Protein AF-A0A167ZYC9-F1 (afdb_monomer_lite)

Radius of gyration: 20.47 Å; chains: 1; bounding box: 55×46×43 Å

InterPro domains:
  IPR008733 Peroxisomal biogenesis factor 11 [PF05648] (12-138)
  IPR008733 Peroxisomal biogenesis factor 11 [PF05648] (140-192)

Organism: NCBI:txid1081102

Structure (mmCIF, N/CA/C/O backbone):
data_AF-A0A167ZYC9-F1
#
_entry.id   AF-A0A167ZYC9-F1
#
loop_
_atom_site.group_PDB
_atom_site.id
_atom_site.type_symbol
_atom_site.label_atom_id
_atom_site.label_alt_id
_atom_site.label_comp_id
_atom_site.label_asym_id
_atom_site.label_entity_id
_atom_site.label_seq_id
_atom_site.pdbx_PDB_ins_code
_atom_site.Cartn_x
_atom_site.Cartn_y
_atom_site.Cartn_z
_atom_site.occupancy
_atom_site.B_iso_or_equiv
_atom_site.auth_seq_id
_atom_site.auth_comp_id
_atom_site.auth_asym_id
_atom_site.auth_atom_id
_atom_site.pdbx_PDB_model_num
ATOM 1 N N . MET A 1 1 ? -31.861 -23.022 -17.782 1.00 57.12 1 MET A N 1
ATOM 2 C CA . MET A 1 1 ? -31.827 -22.061 -18.911 1.00 57.12 1 MET A CA 1
ATOM 3 C C . MET A 1 1 ? -31.308 -20.673 -18.520 1.00 57.12 1 MET A C 1
ATOM 5 O O . MET A 1 1 ? -30.470 -20.163 -19.242 1.00 57.12 1 MET A O 1
ATOM 9 N N . VAL A 1 2 ? -31.703 -20.070 -17.386 1.00 60.69 2 VAL A N 1
ATOM 10 C CA . VAL A 1 2 ? -31.119 -18.775 -16.938 1.00 60.69 2 VAL A CA 1
ATOM 11 C C . VAL A 1 2 ? -29.693 -18.925 -16.382 1.00 60.69 2 VAL A C 1
ATOM 13 O O . VAL A 1 2 ? -28.848 -18.063 -16.600 1.00 60.69 2 VAL A O 1
ATOM 16 N N . VAL A 1 3 ? -29.401 -20.047 -15.713 1.00 59.41 3 VAL A N 1
ATOM 17 C CA . VAL A 1 3 ? -28.069 -20.328 -15.146 1.00 59.41 3 VAL A CA 1
ATOM 18 C C . VAL A 1 3 ? -27.013 -20.507 -16.246 1.00 59.41 3 VAL A C 1
ATOM 20 O O . VAL A 1 3 ? -25.962 -19.889 -16.148 1.00 59.41 3 VAL A O 1
ATOM 23 N N . ASP A 1 4 ? -27.307 -21.235 -17.331 1.00 57.03 4 ASP A N 1
ATOM 24 C CA . ASP A 1 4 ? -26.382 -21.371 -18.474 1.00 57.03 4 ASP A CA 1
ATOM 25 C C . ASP A 1 4 ? -26.086 -20.025 -19.148 1.00 57.03 4 ASP A C 1
ATOM 27 O O . ASP A 1 4 ? -24.932 -19.713 -19.430 1.00 57.03 4 ASP A O 1
ATOM 31 N N . ALA A 1 5 ? -27.101 -19.178 -19.344 1.00 61.84 5 ALA A N 1
ATOM 32 C CA . ALA A 1 5 ? -26.909 -17.854 -19.937 1.00 61.84 5 ALA A CA 1
ATOM 33 C C . ALA A 1 5 ? -26.014 -16.944 -19.077 1.00 61.84 5 ALA A C 1
ATOM 35 O O . ALA A 1 5 ? -25.245 -16.153 -19.619 1.00 61.84 5 ALA A O 1
ATOM 36 N N . LEU A 1 6 ? -26.083 -17.069 -17.745 1.00 61.56 6 LEU A N 1
ATOM 37 C CA . LEU A 1 6 ? -25.218 -16.329 -16.825 1.00 61.56 6 LEU A CA 1
ATOM 38 C C . LEU A 1 6 ? -23.794 -16.910 -16.797 1.00 61.56 6 LEU A C 1
ATOM 40 O O . LEU A 1 6 ? -22.826 -16.157 -16.799 1.00 61.56 6 LEU A O 1
ATOM 44 N N . VAL A 1 7 ? -23.661 -18.240 -16.800 1.00 65.25 7 VAL A N 1
ATOM 45 C CA . VAL A 1 7 ? -22.373 -18.954 -16.737 1.00 65.25 7 VAL A CA 1
ATOM 46 C C . VAL A 1 7 ? -21.524 -18.710 -17.988 1.00 65.25 7 VAL A C 1
ATOM 48 O O . VAL A 1 7 ? -20.318 -18.499 -17.869 1.00 65.25 7 VAL A O 1
ATOM 51 N N . PHE A 1 8 ? -22.139 -18.669 -19.173 1.00 67.75 8 PHE A N 1
ATOM 52 C CA . PHE A 1 8 ? -21.440 -18.410 -20.438 1.00 67.75 8 PHE A CA 1
ATOM 53 C C . PHE A 1 8 ? -21.379 -16.923 -20.819 1.00 67.75 8 PHE A C 1
ATOM 55 O O . PHE A 1 8 ? -20.912 -16.582 -21.907 1.00 67.75 8 PHE A O 1
ATOM 62 N N . HIS A 1 9 ? -21.816 -16.014 -19.940 1.00 70.38 9 HIS A N 1
ATOM 63 C CA . HIS A 1 9 ? -21.774 -14.590 -20.242 1.00 70.38 9 HIS A CA 1
ATOM 64 C C . HIS A 1 9 ? -20.318 -14.079 -20.242 1.00 70.38 9 HIS A C 1
ATOM 66 O O . HIS A 1 9 ? -19.580 -14.314 -19.277 1.00 70.38 9 HIS A O 1
ATOM 72 N N . PRO A 1 10 ? -19.877 -13.320 -21.266 1.00 76.81 10 PRO A N 1
ATOM 73 C CA . PRO A 1 10 ? -18.490 -12.858 -21.387 1.00 76.81 10 PRO A CA 1
ATOM 74 C C . PRO A 1 10 ? -18.021 -12.020 -20.186 1.00 76.81 10 PRO A C 1
ATOM 76 O O . PRO A 1 10 ? -16.835 -12.016 -19.858 1.00 76.81 10 PRO A O 1
ATOM 79 N N . THR A 1 11 ? -18.942 -11.367 -19.469 1.00 76.19 11 THR A N 1
ATOM 80 C CA . THR A 1 11 ? -18.614 -10.623 -18.240 1.00 76.19 11 THR A CA 1
ATOM 81 C C . THR A 1 11 ? -18.236 -11.526 -17.069 1.00 76.19 11 THR A C 1
ATOM 83 O O . THR A 1 11 ? -17.427 -11.112 -16.244 1.00 76.19 11 THR A O 1
ATOM 86 N N . VAL A 1 12 ? -18.763 -12.754 -16.990 1.00 78.19 12 VAL A N 1
ATOM 87 C CA . VAL A 1 12 ? -18.384 -13.718 -15.946 1.00 78.19 12 VAL A CA 1
ATOM 88 C C . VAL A 1 12 ? -16.976 -14.233 -16.212 1.00 78.19 12 VAL A C 1
ATOM 90 O O . VAL A 1 12 ? -16.145 -14.223 -15.307 1.00 78.19 12 VAL A O 1
ATOM 93 N N . ALA A 1 13 ? -16.654 -14.567 -17.464 1.00 79.44 13 ALA A N 1
ATOM 94 C CA . ALA A 1 13 ? -15.290 -14.922 -17.855 1.00 79.44 13 ALA A CA 1
ATOM 95 C C . ALA A 1 13 ? -14.298 -13.776 -17.580 1.00 79.44 13 ALA A C 1
ATOM 97 O O . ALA A 1 13 ? -13.204 -14.000 -17.057 1.00 79.44 13 ALA A O 1
ATOM 98 N N . HIS A 1 14 ? -14.694 -12.536 -17.873 1.00 81.25 14 HIS A N 1
ATOM 99 C CA . HIS A 1 14 ? -13.878 -11.354 -17.604 1.00 81.25 14 HIS A CA 1
ATOM 100 C C . HIS A 1 14 ? -13.685 -11.106 -16.102 1.00 81.25 14 HIS A C 1
ATOM 102 O O . HIS A 1 14 ? -12.557 -10.899 -15.651 1.00 81.25 14 HIS A O 1
ATOM 108 N N . TYR A 1 15 ? -14.751 -11.235 -15.308 1.00 81.94 15 TYR A N 1
ATOM 109 C CA . TYR A 1 15 ? -14.671 -11.164 -13.852 1.00 81.94 15 TYR A CA 1
ATOM 110 C C . TYR A 1 15 ? -13.742 -12.233 -13.283 1.00 81.94 15 TYR A C 1
ATOM 112 O O . TYR A 1 15 ? -12.913 -11.920 -12.434 1.00 81.94 15 TYR A O 1
ATOM 120 N N . LEU A 1 16 ? -13.826 -13.472 -13.772 1.00 81.81 16 LEU A N 1
ATOM 121 C CA . LEU A 1 16 ? -12.958 -14.564 -13.336 1.00 81.81 16 LEU A CA 1
ATOM 122 C C . LEU A 1 16 ? -11.484 -14.275 -13.646 1.00 81.81 16 LEU A C 1
ATOM 124 O O . LEU A 1 16 ? -10.639 -14.470 -12.774 1.00 81.81 16 LEU A O 1
ATOM 128 N N . ARG A 1 17 ? -11.162 -13.737 -14.831 1.00 83.44 17 ARG A N 1
ATOM 129 C CA . ARG A 1 17 ? -9.792 -13.309 -15.183 1.00 83.44 17 ARG A CA 1
ATOM 130 C C . ARG A 1 17 ? -9.300 -12.180 -14.284 1.00 83.44 17 ARG A C 1
ATOM 132 O O . ARG A 1 17 ? -8.177 -12.227 -13.788 1.00 83.44 17 ARG A O 1
ATOM 139 N N . PHE A 1 18 ? -10.145 -11.185 -14.030 1.00 85.62 18 PHE A N 1
ATOM 140 C CA . PHE A 1 18 ? -9.824 -10.082 -13.133 1.00 85.62 18 PHE A CA 1
ATOM 141 C C . PHE A 1 18 ? -9.592 -10.569 -11.694 1.00 85.62 18 PHE A C 1
ATOM 143 O O . PHE A 1 18 ? -8.555 -10.278 -11.089 1.00 85.62 18 PHE A O 1
ATOM 150 N N . ALA A 1 19 ? -10.528 -11.358 -11.168 1.00 82.88 19 ALA A N 1
ATOM 151 C CA . ALA A 1 19 ? -10.490 -11.928 -9.832 1.00 82.88 19 ALA A CA 1
ATOM 152 C C . ALA A 1 19 ? -9.392 -12.985 -9.677 1.00 82.88 19 ALA A C 1
ATOM 154 O O . ALA A 1 19 ? -8.992 -13.250 -8.551 1.00 82.88 19 ALA A O 1
ATOM 155 N N . ALA A 1 20 ? -8.868 -13.579 -10.749 1.00 85.69 20 ALA A N 1
ATOM 156 C CA . ALA A 1 20 ? -7.698 -14.454 -10.682 1.00 85.69 20 ALA A CA 1
ATOM 157 C C . ALA A 1 20 ? -6.405 -13.681 -10.370 1.00 85.69 20 ALA A C 1
ATOM 159 O O . ALA A 1 20 ? -5.462 -14.254 -9.827 1.00 85.69 20 ALA A O 1
ATOM 160 N N . THR A 1 21 ? -6.353 -12.374 -10.650 1.00 85.88 21 THR A N 1
ATOM 161 C CA . THR A 1 21 ? -5.163 -11.562 -10.367 1.00 85.88 21 THR A CA 1
ATOM 162 C C . THR A 1 21 ? -5.103 -11.116 -8.904 1.00 85.88 21 THR A C 1
ATOM 164 O O . THR A 1 21 ? -6.060 -10.571 -8.348 1.00 85.88 21 THR A O 1
ATOM 167 N N . THR A 1 22 ? -3.933 -11.268 -8.281 1.00 82.19 22 THR A N 1
ATOM 168 C CA . THR A 1 22 ? -3.648 -10.747 -6.931 1.00 82.19 22 THR A CA 1
ATOM 169 C C . THR A 1 22 ? -3.803 -9.224 -6.872 1.00 82.19 22 THR A C 1
ATOM 171 O O . THR A 1 22 ? -4.376 -8.688 -5.924 1.00 82.19 22 THR A O 1
ATOM 174 N N . VAL A 1 23 ? -3.385 -8.526 -7.934 1.00 80.88 23 VAL A N 1
ATOM 175 C CA . VAL A 1 23 ? -3.518 -7.068 -8.090 1.00 80.88 23 VAL A CA 1
ATOM 176 C C . VAL A 1 23 ? -4.982 -6.625 -8.153 1.00 80.88 23 VAL A C 1
ATOM 178 O O . VAL A 1 23 ? -5.338 -5.614 -7.548 1.00 80.88 23 VAL A O 1
ATOM 181 N N . GLY A 1 24 ? -5.840 -7.359 -8.871 1.00 82.38 24 GLY A N 1
ATOM 182 C CA . GLY A 1 24 ? -7.276 -7.075 -8.937 1.00 82.38 24 GLY A CA 1
ATOM 183 C C . GLY A 1 24 ? -7.936 -7.193 -7.566 1.00 82.38 24 GLY A C 1
ATOM 184 O O . GLY A 1 24 ? -8.631 -6.270 -7.135 1.00 82.38 24 GLY A O 1
ATOM 185 N N . ARG A 1 25 ? -7.632 -8.272 -6.832 1.00 85.31 25 ARG A N 1
ATOM 186 C CA . ARG A 1 25 ? -8.130 -8.489 -5.463 1.00 85.31 25 ARG A CA 1
ATOM 187 C C . ARG A 1 25 ? -7.666 -7.408 -4.484 1.00 85.31 25 ARG A C 1
ATOM 189 O O . ARG A 1 25 ? -8.499 -6.873 -3.758 1.00 85.31 25 ARG A O 1
ATOM 196 N N . ASP A 1 26 ? -6.385 -7.027 -4.486 1.00 85.75 26 ASP A N 1
ATOM 197 C CA . ASP A 1 26 ? -5.889 -5.955 -3.604 1.00 85.75 26 ASP A CA 1
ATOM 198 C C . ASP A 1 26 ? -6.579 -4.609 -3.887 1.00 85.75 26 ASP A C 1
ATOM 200 O O . ASP A 1 26 ? -6.971 -3.900 -2.956 1.00 85.75 26 ASP A O 1
ATOM 204 N N . LYS A 1 27 ? -6.789 -4.265 -5.164 1.00 84.94 27 LYS A N 1
ATOM 205 C CA . LYS A 1 27 ? -7.495 -3.034 -5.549 1.00 84.94 27 LYS A CA 1
ATOM 206 C C . LYS A 1 27 ? -8.963 -3.038 -5.112 1.00 84.94 27 LYS A C 1
ATOM 208 O O . LYS A 1 27 ? -9.433 -2.014 -4.626 1.00 84.94 27 LYS A O 1
ATOM 213 N N . LEU A 1 28 ? -9.663 -4.170 -5.214 1.00 85.75 28 LEU A N 1
ATOM 214 C CA . LEU A 1 28 ? -11.025 -4.311 -4.677 1.00 85.75 28 LEU A CA 1
ATOM 215 C C . LEU A 1 28 ? -11.065 -4.176 -3.150 1.00 85.75 28 LEU A C 1
ATOM 217 O O . LEU A 1 28 ? -11.916 -3.493 -2.591 1.00 85.75 28 LEU A O 1
ATOM 221 N N . MET A 1 29 ? -10.133 -4.805 -2.438 1.00 89.06 29 MET A N 1
ATOM 222 C CA . MET A 1 29 ? -10.080 -4.672 -0.980 1.00 89.06 29 MET A CA 1
ATOM 223 C C . MET A 1 29 ? -9.789 -3.230 -0.558 1.00 89.06 29 MET A C 1
ATOM 225 O O . MET A 1 29 ? -10.297 -2.761 0.458 1.00 89.06 29 MET A O 1
ATOM 229 N N . ARG A 1 30 ? -8.992 -2.506 -1.351 1.00 83.31 30 ARG A N 1
ATOM 230 C CA . ARG A 1 30 ? -8.688 -1.090 -1.147 1.00 83.31 30 ARG A CA 1
ATOM 231 C C . ARG A 1 30 ? -9.912 -0.198 -1.331 1.00 83.31 30 ARG A C 1
ATOM 233 O O . ARG A 1 30 ? -10.132 0.668 -0.488 1.00 83.31 30 ARG A O 1
ATOM 240 N N . THR A 1 31 ? -10.711 -0.404 -2.383 1.00 84.56 31 THR A N 1
ATOM 241 C CA . THR A 1 31 ? -11.953 0.367 -2.583 1.00 84.56 31 THR A CA 1
ATOM 242 C C . THR A 1 31 ? -12.901 0.174 -1.405 1.00 84.56 31 THR A C 1
ATOM 244 O O . THR A 1 31 ? -13.379 1.156 -0.842 1.00 84.56 31 THR A O 1
ATOM 247 N N . LEU A 1 32 ? -13.093 -1.074 -0.969 1.00 86.94 32 LEU A N 1
ATOM 248 C CA . LEU A 1 32 ? -13.937 -1.406 0.179 1.00 86.94 32 LEU A CA 1
ATOM 249 C C . LEU A 1 32 ? -13.410 -0.802 1.487 1.00 86.94 32 LEU A C 1
ATOM 251 O O . LEU A 1 32 ? -14.187 -0.301 2.294 1.00 86.94 32 LEU A O 1
ATOM 255 N N . GLN A 1 33 ? -12.091 -0.790 1.688 1.00 84.81 33 GLN A N 1
ATOM 256 C CA . GLN A 1 33 ? -11.468 -0.187 2.866 1.00 84.81 33 GLN A CA 1
ATOM 257 C C . GLN A 1 33 ? -11.672 1.335 2.914 1.00 84.81 33 GLN A C 1
ATOM 259 O O . GLN A 1 33 ? -12.023 1.869 3.968 1.00 84.81 33 GLN A O 1
ATOM 264 N N . TYR A 1 34 ? -11.451 2.044 1.800 1.00 79.94 34 TYR A N 1
ATOM 265 C CA . TYR A 1 34 ? -11.685 3.492 1.743 1.00 79.94 34 TYR A CA 1
ATOM 266 C C . TYR A 1 34 ? -13.170 3.829 1.880 1.00 79.94 34 TYR A C 1
ATOM 268 O O . TYR A 1 34 ? -13.504 4.800 2.556 1.00 79.94 34 TYR A O 1
ATOM 276 N N . PHE A 1 35 ? -14.055 2.996 1.328 1.00 83.00 35 PHE A N 1
ATOM 277 C CA . PHE A 1 35 ? -15.495 3.148 1.509 1.00 83.00 35 PHE A CA 1
ATOM 278 C C . PHE A 1 35 ? -15.893 2.975 2.976 1.00 83.00 35 PHE A C 1
ATOM 280 O O . PHE A 1 35 ? -16.590 3.825 3.517 1.00 83.00 35 PHE A O 1
ATOM 287 N N . ALA A 1 36 ? -15.385 1.941 3.656 1.00 84.38 36 ALA A N 1
ATOM 288 C CA . ALA A 1 36 ? -15.617 1.751 5.086 1.00 84.38 36 ALA A CA 1
ATOM 289 C C . ALA A 1 36 ? -15.121 2.956 5.907 1.00 84.38 36 ALA A C 1
ATOM 291 O O . ALA A 1 36 ? -15.820 3.413 6.806 1.00 84.38 36 ALA A O 1
ATOM 292 N N . ARG A 1 37 ? -13.955 3.532 5.567 1.00 79.81 37 ARG A N 1
ATOM 293 C CA . ARG A 1 37 ? -13.446 4.757 6.216 1.00 79.81 37 ARG A CA 1
ATOM 294 C C . ARG A 1 37 ? -14.371 5.957 5.994 1.00 79.81 37 ARG A C 1
ATOM 296 O O . ARG A 1 37 ? -14.655 6.678 6.947 1.00 79.81 37 ARG A O 1
ATOM 303 N N . PHE A 1 38 ? -14.846 6.157 4.765 1.00 83.31 38 PHE A N 1
ATOM 304 C CA . PHE A 1 38 ? -15.814 7.207 4.449 1.00 83.31 38 PHE A CA 1
ATOM 305 C C . PHE A 1 38 ? -17.133 7.007 5.207 1.00 83.31 38 PHE A C 1
ATOM 307 O O . PHE A 1 38 ? -17.661 7.950 5.789 1.00 83.31 38 PHE A O 1
ATOM 314 N N . TYR A 1 39 ? -17.635 5.775 5.262 1.00 83.81 39 TYR A N 1
ATOM 315 C CA . TYR A 1 39 ? -18.890 5.461 5.932 1.00 83.81 39 TYR A CA 1
ATOM 316 C C . TYR A 1 39 ? -18.821 5.720 7.442 1.00 83.81 39 TYR A C 1
ATOM 318 O O . TYR A 1 39 ? -19.728 6.336 7.995 1.00 83.81 39 TYR A O 1
ATOM 326 N N . VAL A 1 40 ? -17.718 5.344 8.102 1.00 85.62 40 VAL A N 1
ATOM 327 C CA . VAL A 1 40 ? -17.465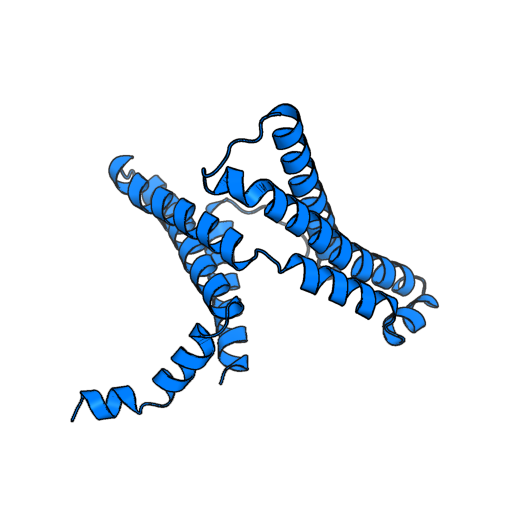 5.693 9.514 1.00 85.62 40 VAL A CA 1
ATOM 328 C C . VAL A 1 40 ? -17.483 7.211 9.718 1.00 85.62 40 VAL A C 1
ATOM 330 O O . VAL A 1 40 ? -18.165 7.709 10.610 1.00 85.62 40 VAL A O 1
ATOM 333 N N . TRP A 1 41 ? -16.784 7.958 8.861 1.00 85.38 41 TRP A N 1
ATOM 334 C CA . TRP A 1 41 ? -16.739 9.424 8.904 1.00 85.38 41 TRP A CA 1
ATOM 335 C C . TRP A 1 41 ? -18.117 10.075 8.692 1.00 85.38 41 TRP A C 1
ATOM 337 O O . TRP A 1 41 ? -18.426 11.087 9.328 1.00 85.38 41 TRP A O 1
ATOM 347 N N . TYR A 1 42 ? -18.956 9.494 7.829 1.00 85.81 42 TYR A N 1
ATOM 348 C CA . TYR A 1 42 ? -20.325 9.951 7.585 1.00 85.81 42 TYR A CA 1
ATOM 349 C C . TYR A 1 42 ? -21.213 9.688 8.805 1.00 85.81 42 TYR A C 1
ATOM 351 O O . TYR A 1 42 ? -21.881 10.598 9.291 1.00 85.81 42 TYR A O 1
ATOM 359 N N . ARG A 1 43 ? -21.151 8.473 9.362 1.00 84.62 43 ARG A N 1
ATOM 360 C CA . ARG A 1 43 ? -21.931 8.073 10.541 1.00 84.62 43 ARG A CA 1
ATOM 361 C C . ARG A 1 43 ? -21.584 8.896 11.783 1.00 84.62 43 ARG A C 1
ATOM 363 O O . ARG A 1 43 ? -22.481 9.273 12.530 1.00 84.62 43 ARG A O 1
ATOM 370 N N . LEU A 1 44 ? -20.313 9.253 11.966 1.00 85.31 44 LEU A N 1
ATOM 371 C CA . LEU A 1 44 ? -19.881 10.148 13.046 1.00 85.31 44 LEU A CA 1
ATOM 372 C C . LEU A 1 44 ? -20.527 11.543 12.969 1.00 85.31 44 LEU A C 1
ATOM 374 O O . LEU A 1 44 ? -20.741 12.165 14.003 1.00 85.31 44 LEU A O 1
ATOM 378 N N . ARG A 1 45 ? -20.876 12.032 11.771 1.00 84.00 45 ARG A N 1
ATOM 379 C CA . ARG A 1 45 ? -21.573 13.322 11.591 1.00 84.00 45 ARG A CA 1
ATOM 380 C C . ARG A 1 45 ? -23.074 13.236 11.802 1.00 84.00 45 ARG A C 1
ATOM 382 O O . ARG A 1 45 ? -23.693 14.232 12.150 1.00 84.00 45 ARG A O 1
ATOM 389 N N . THR A 1 46 ? -23.660 12.061 11.613 1.00 87.50 46 THR A N 1
ATOM 390 C CA . THR A 1 46 ? -25.089 11.829 11.843 1.00 87.50 46 THR A CA 1
ATOM 391 C C . THR A 1 46 ? -25.379 11.390 13.282 1.00 87.50 46 THR A C 1
ATOM 393 O O . THR A 1 46 ? -26.383 10.725 13.510 1.00 87.50 46 THR A O 1
ATOM 396 N N . ASN A 1 47 ? -24.497 11.713 14.241 1.00 85.12 47 ASN A N 1
ATOM 397 C CA . ASN A 1 47 ? -24.590 11.316 15.655 1.00 85.12 47 ASN A CA 1
ATOM 398 C C . ASN A 1 47 ? -24.825 9.805 15.867 1.00 85.12 47 ASN A C 1
ATOM 400 O O . ASN A 1 47 ? -25.555 9.401 16.771 1.00 85.12 47 ASN A O 1
ATOM 404 N N . ALA A 1 48 ? -24.213 8.960 15.029 1.00 84.81 48 ALA A N 1
ATOM 405 C CA . ALA A 1 48 ? -24.290 7.510 15.180 1.00 84.81 48 ALA A CA 1
ATOM 406 C C . ALA A 1 48 ? -23.651 7.045 16.497 1.00 84.81 48 ALA A C 1
ATOM 408 O O . ALA A 1 48 ? -22.657 7.608 16.963 1.00 84.81 48 ALA A O 1
ATOM 409 N N . THR A 1 49 ? -24.186 5.970 17.075 1.00 88.81 49 THR A N 1
ATOM 410 C CA . THR A 1 49 ? -23.626 5.399 18.308 1.00 88.81 49 THR A CA 1
ATOM 411 C C . THR A 1 49 ? -22.342 4.611 18.020 1.00 88.81 49 THR A C 1
ATOM 413 O O . THR A 1 49 ? -22.120 4.120 16.911 1.00 88.81 49 THR A O 1
ATOM 416 N N . ALA A 1 50 ? -21.489 4.423 19.033 1.00 86.06 50 ALA A N 1
ATOM 417 C CA . ALA A 1 50 ? -20.254 3.643 18.886 1.00 86.06 50 ALA A CA 1
ATOM 418 C C . ALA A 1 50 ? -20.508 2.197 18.410 1.00 86.06 50 ALA A C 1
ATOM 420 O O . ALA A 1 50 ? -19.707 1.641 17.656 1.00 86.06 50 ALA A O 1
ATOM 421 N N . ALA A 1 51 ? -21.646 1.607 18.795 1.00 88.19 51 ALA A N 1
ATOM 422 C CA . ALA A 1 51 ? -22.054 0.269 18.371 1.00 88.19 51 ALA A CA 1
ATOM 423 C C . ALA A 1 51 ? -22.314 0.182 16.857 1.00 88.19 51 ALA A C 1
ATOM 425 O O . ALA A 1 51 ? -22.032 -0.839 16.234 1.00 88.19 51 ALA A O 1
ATOM 426 N N . GLU A 1 52 ? -22.799 1.264 16.248 1.00 86.62 52 GLU A N 1
ATOM 427 C CA . GLU A 1 52 ? -23.074 1.328 14.812 1.00 86.62 52 GLU A CA 1
ATOM 428 C C . GLU A 1 52 ? -21.807 1.505 13.966 1.00 86.62 52 GLU A C 1
ATOM 430 O O . GLU A 1 52 ? -21.777 1.117 12.798 1.00 86.62 52 GLU A O 1
ATOM 435 N N . ILE A 1 53 ? -20.755 2.082 14.551 1.00 89.19 53 ILE A N 1
ATOM 436 C CA . ILE A 1 53 ? -19.471 2.357 13.893 1.00 89.19 53 ILE A CA 1
ATOM 437 C C . ILE A 1 53 ? -18.526 1.152 13.988 1.00 89.19 53 ILE A C 1
ATOM 439 O O . ILE A 1 53 ? -17.835 0.825 13.018 1.00 89.19 53 ILE A O 1
ATOM 443 N N . ALA A 1 54 ? -18.543 0.451 15.126 1.00 91.06 54 ALA A N 1
ATOM 444 C CA . ALA A 1 54 ? -17.698 -0.706 15.417 1.00 91.06 54 ALA A CA 1
ATOM 445 C C . ALA A 1 54 ? -17.581 -1.751 14.281 1.00 91.06 54 ALA A C 1
ATOM 447 O O . ALA A 1 54 ? -16.449 -2.138 13.966 1.00 91.06 54 ALA A O 1
ATOM 448 N N . PRO A 1 55 ? -18.668 -2.207 13.616 1.00 90.88 55 PRO A N 1
ATOM 449 C CA . PRO A 1 55 ? -18.548 -3.194 12.540 1.00 90.88 55 PRO A CA 1
ATOM 450 C C . PRO A 1 55 ? -17.771 -2.664 11.326 1.00 90.88 55 PRO A C 1
ATOM 452 O O . PRO A 1 55 ? -17.019 -3.411 10.698 1.00 90.88 55 PRO A O 1
ATOM 455 N N . TRP A 1 56 ? -17.893 -1.373 11.010 1.00 87.62 56 TRP A N 1
ATOM 456 C CA . TRP A 1 56 ? -17.198 -0.755 9.877 1.00 87.62 56 TRP A CA 1
ATOM 457 C C . TRP A 1 56 ? -15.715 -0.538 10.160 1.00 87.62 56 TRP A C 1
ATOM 459 O O . TRP A 1 56 ? -14.878 -0.743 9.276 1.00 87.62 56 TRP A O 1
ATOM 469 N N . ASP A 1 57 ? -15.367 -0.207 11.402 1.00 87.62 57 ASP A N 1
ATOM 470 C CA . ASP A 1 57 ? -13.971 -0.157 11.831 1.00 87.62 57 ASP A CA 1
ATOM 471 C C . ASP A 1 57 ? -13.321 -1.545 11.848 1.00 87.62 57 ASP A C 1
ATOM 473 O O . ASP A 1 57 ? -12.182 -1.697 11.388 1.00 87.62 57 ASP A O 1
ATOM 477 N N . ALA A 1 58 ? -14.051 -2.573 12.286 1.00 90.62 58 ALA A N 1
ATOM 478 C CA . ALA A 1 58 ? -13.599 -3.958 12.207 1.00 90.62 58 ALA A CA 1
ATOM 479 C C . ALA A 1 58 ? -13.381 -4.397 10.749 1.00 90.62 58 ALA A C 1
ATOM 481 O O . ALA A 1 58 ? -12.323 -4.942 10.423 1.00 90.62 58 ALA A O 1
ATOM 482 N N . LEU A 1 59 ? -14.325 -4.092 9.850 1.00 89.38 59 LEU A N 1
ATOM 483 C CA . LEU A 1 59 ? -14.208 -4.382 8.418 1.00 89.38 59 LEU A CA 1
ATOM 484 C C . LEU A 1 59 ? -12.968 -3.715 7.812 1.00 89.38 59 LEU A C 1
ATOM 486 O O . LEU A 1 59 ? -12.155 -4.377 7.161 1.00 89.38 59 LEU A O 1
ATOM 490 N N . LYS A 1 60 ? -12.775 -2.418 8.080 1.00 86.81 60 LYS A N 1
ATOM 491 C CA . LYS A 1 60 ? -11.585 -1.667 7.659 1.00 86.81 60 LYS A CA 1
ATOM 492 C C . LYS A 1 60 ? -10.304 -2.341 8.157 1.00 86.81 60 LYS A C 1
ATOM 494 O O . LYS A 1 60 ? -9.355 -2.492 7.383 1.00 86.81 60 LYS A O 1
ATOM 499 N N . ALA A 1 61 ? -10.260 -2.767 9.420 1.00 88.00 61 ALA A N 1
ATOM 500 C CA . ALA A 1 61 ? -9.094 -3.424 10.009 1.00 88.00 61 ALA A CA 1
ATOM 501 C C . ALA A 1 61 ? -8.791 -4.789 9.366 1.00 88.00 61 ALA A C 1
ATOM 503 O O . ALA A 1 61 ? -7.631 -5.072 9.052 1.00 88.00 61 ALA A O 1
ATOM 504 N N . VAL A 1 62 ? -9.810 -5.617 9.118 1.00 90.25 62 VAL A N 1
ATOM 505 C CA . VAL A 1 62 ? -9.654 -6.931 8.470 1.00 90.25 62 VAL A CA 1
ATOM 506 C C . VAL A 1 62 ? -9.172 -6.776 7.028 1.00 90.25 62 VAL A C 1
ATOM 508 O O . VAL A 1 62 ? -8.187 -7.409 6.643 1.00 90.25 62 VAL A O 1
ATOM 511 N N . LEU A 1 63 ? -9.788 -5.878 6.253 1.00 88.62 63 LEU A N 1
ATOM 512 C CA . LEU A 1 63 ? -9.372 -5.596 4.876 1.00 88.62 63 LEU A CA 1
ATOM 513 C C . LEU A 1 63 ? -7.935 -5.069 4.816 1.00 88.62 63 LEU A C 1
ATOM 515 O O . LEU A 1 63 ? -7.165 -5.478 3.951 1.00 88.62 63 LEU A O 1
ATOM 519 N N . SER A 1 64 ? -7.535 -4.226 5.772 1.00 86.00 64 SER A N 1
ATOM 520 C CA . SER A 1 64 ? -6.155 -3.728 5.863 1.00 86.00 64 SER A CA 1
ATOM 521 C C . SER A 1 64 ? -5.149 -4.868 6.039 1.00 86.00 64 SER A C 1
ATOM 523 O O . SER A 1 64 ? -4.127 -4.904 5.355 1.00 86.00 64 SER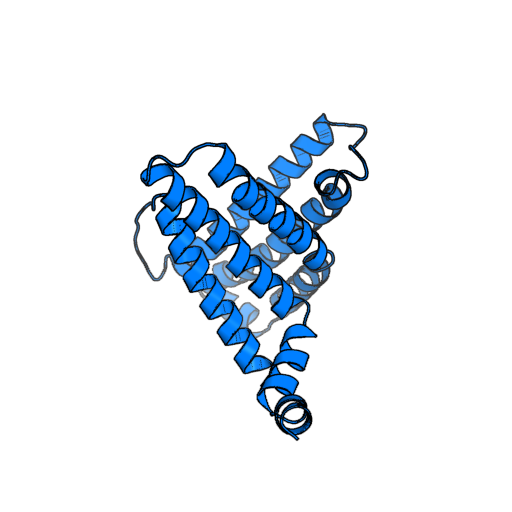 A O 1
ATOM 525 N N . LYS A 1 65 ? -5.436 -5.822 6.934 1.00 88.81 65 LYS A N 1
ATOM 526 C CA . LYS A 1 65 ? -4.574 -6.990 7.175 1.00 88.81 65 LYS A CA 1
ATOM 527 C C . LYS A 1 65 ? -4.510 -7.910 5.958 1.00 88.81 65 LYS A C 1
ATOM 529 O O . LYS A 1 65 ? -3.423 -8.314 5.555 1.00 88.81 65 LYS A O 1
ATOM 534 N N . ALA A 1 66 ? -5.657 -8.193 5.345 1.00 88.62 66 ALA A N 1
ATOM 535 C CA . ALA A 1 66 ? -5.728 -9.041 4.161 1.00 88.62 66 ALA A CA 1
ATOM 536 C C . ALA A 1 66 ? -4.932 -8.453 2.983 1.00 88.62 66 ALA A C 1
ATOM 538 O O . ALA A 1 66 ? -4.220 -9.170 2.286 1.00 88.62 66 ALA A O 1
ATOM 539 N N . ARG A 1 67 ? -4.960 -7.128 2.813 1.00 88.31 67 ARG A N 1
ATOM 540 C CA . ARG A 1 67 ? -4.141 -6.438 1.810 1.00 88.31 67 ARG A CA 1
ATOM 541 C C . ARG A 1 67 ? -2.648 -6.523 2.084 1.00 88.31 67 ARG A C 1
ATOM 543 O O . ARG A 1 67 ? -1.877 -6.681 1.144 1.00 88.31 67 ARG A O 1
ATOM 550 N N . LYS A 1 68 ? -2.214 -6.408 3.342 1.00 87.81 68 LYS A N 1
ATOM 551 C CA . LYS A 1 68 ? -0.795 -6.597 3.695 1.00 87.81 68 LYS A CA 1
ATOM 552 C C . LYS A 1 68 ? -0.317 -8.001 3.335 1.00 87.81 68 LYS A C 1
ATOM 554 O O . LYS A 1 68 ? 0.789 -8.156 2.835 1.00 87.81 68 LYS A O 1
ATOM 559 N N . LEU A 1 69 ? -1.183 -9.000 3.503 1.00 88.69 69 LEU A N 1
ATOM 560 C CA . LEU A 1 69 ? -0.902 -10.368 3.083 1.00 88.69 69 LEU A CA 1
ATOM 561 C C . LEU A 1 69 ? -0.806 -10.501 1.555 1.00 88.69 69 LEU A C 1
ATOM 563 O O . LEU A 1 69 ? 0.139 -11.104 1.067 1.00 88.69 69 LEU A O 1
ATOM 567 N N . LEU A 1 70 ? -1.729 -9.905 0.791 1.00 86.25 70 LEU A N 1
ATOM 568 C CA . LEU A 1 70 ? -1.668 -9.928 -0.680 1.00 86.25 70 LEU A CA 1
ATOM 569 C C . LEU A 1 70 ? -0.464 -9.167 -1.254 1.00 86.25 70 LEU A C 1
ATOM 571 O O . LEU A 1 70 ? -0.024 -9.461 -2.362 1.00 86.25 70 LEU A O 1
ATOM 575 N N . GLN A 1 71 ? 0.044 -8.176 -0.524 1.00 84.06 71 GLN A N 1
ATOM 576 C CA . GLN A 1 71 ? 1.225 -7.400 -0.903 1.00 84.06 71 GLN A CA 1
ATOM 577 C C . GLN A 1 71 ? 2.540 -8.056 -0.454 1.00 84.06 71 GLN A C 1
ATOM 579 O O . GLN A 1 71 ? 3.612 -7.605 -0.864 1.00 84.06 71 GLN A O 1
ATOM 584 N N . ALA A 1 72 ? 2.485 -9.123 0.351 1.00 86.94 72 ALA A N 1
ATOM 585 C CA . ALA A 1 72 ? 3.663 -9.891 0.731 1.00 86.94 72 ALA A CA 1
ATOM 586 C C . ALA A 1 72 ? 4.357 -10.450 -0.524 1.00 86.94 72 ALA A C 1
ATOM 588 O O . ALA A 1 72 ? 3.715 -11.028 -1.396 1.00 86.94 72 ALA A O 1
ATOM 589 N N . GLY A 1 73 ? 5.673 -10.254 -0.635 1.00 83.88 73 GLY A N 1
ATOM 590 C CA . GLY A 1 73 ? 6.458 -10.667 -1.807 1.00 83.88 73 GLY A CA 1
ATOM 591 C C . GLY A 1 73 ? 6.528 -9.630 -2.934 1.00 83.88 73 GLY A C 1
ATOM 592 O O . GLY A 1 73 ? 7.402 -9.722 -3.797 1.00 83.88 73 GLY A O 1
ATOM 593 N N . LYS A 1 74 ? 5.699 -8.577 -2.902 1.00 86.69 74 LYS A N 1
ATOM 594 C CA . LYS A 1 74 ? 5.758 -7.489 -3.893 1.00 86.69 74 LYS A CA 1
ATOM 595 C C . LYS A 1 74 ? 7.060 -6.679 -3.815 1.00 86.69 74 LYS A C 1
ATOM 597 O O . LYS A 1 74 ? 7.457 -6.034 -4.781 1.00 86.69 74 LYS A O 1
ATOM 602 N N . ASN A 1 75 ? 7.774 -6.747 -2.693 1.00 87.06 75 ASN A N 1
ATOM 603 C CA . ASN A 1 75 ? 9.118 -6.186 -2.556 1.00 87.06 75 ASN A CA 1
ATOM 604 C C . ASN A 1 75 ? 10.084 -6.694 -3.644 1.00 87.06 75 ASN A C 1
ATOM 606 O O . ASN A 1 75 ? 10.880 -5.908 -4.150 1.00 87.06 75 ASN A O 1
ATOM 610 N N . ILE A 1 76 ? 9.974 -7.960 -4.062 1.00 88.75 76 ILE A N 1
ATOM 611 C CA . ILE A 1 76 ? 10.821 -8.550 -5.114 1.00 88.75 76 ILE A CA 1
ATOM 612 C C . ILE A 1 76 ? 10.556 -7.889 -6.474 1.00 88.75 76 ILE A C 1
ATOM 614 O O . ILE A 1 76 ? 11.494 -7.603 -7.219 1.00 88.75 76 ILE A O 1
ATOM 618 N N . GLU A 1 77 ? 9.294 -7.580 -6.786 1.00 88.81 77 GLU A N 1
ATOM 619 C CA . GLU A 1 77 ? 8.938 -6.853 -8.010 1.00 88.81 77 GLU A CA 1
ATOM 620 C C . GLU A 1 77 ? 9.572 -5.461 -8.034 1.00 88.81 77 GLU A C 1
ATOM 622 O O . GLU A 1 77 ? 10.077 -5.033 -9.070 1.00 88.81 77 GLU A O 1
ATOM 627 N N . HIS A 1 78 ? 9.599 -4.774 -6.888 1.00 87.56 78 HIS A N 1
ATOM 628 C CA . HIS A 1 78 ? 10.218 -3.457 -6.765 1.00 87.56 78 HIS A CA 1
ATOM 629 C C . HIS A 1 78 ? 11.750 -3.514 -6.823 1.00 87.56 78 HIS A C 1
ATOM 631 O O . HIS A 1 78 ? 12.353 -2.648 -7.455 1.00 87.56 78 HIS A O 1
ATOM 637 N N . PHE A 1 79 ? 12.388 -4.557 -6.279 1.00 89.56 79 PHE A N 1
ATOM 638 C CA . PHE A 1 79 ? 13.823 -4.791 -6.487 1.00 89.56 79 PHE A CA 1
ATOM 639 C C . PHE A 1 79 ? 14.153 -5.017 -7.967 1.00 89.56 79 PHE A C 1
ATOM 641 O O . PHE A 1 79 ? 15.073 -4.394 -8.499 1.00 89.56 79 PHE A O 1
ATOM 648 N N . LYS A 1 80 ? 13.365 -5.846 -8.663 1.00 91.06 80 LYS A N 1
ATOM 649 C CA . LYS A 1 80 ? 13.511 -6.045 -10.111 1.00 91.06 80 LYS A CA 1
ATOM 650 C C . LYS A 1 80 ? 13.294 -4.739 -10.875 1.00 91.06 80 LYS A C 1
ATOM 652 O O . LYS A 1 80 ? 14.079 -4.411 -11.758 1.00 91.06 80 LYS A O 1
ATOM 657 N N . ALA A 1 81 ? 12.254 -3.980 -10.536 1.00 87.75 81 ALA A N 1
ATOM 658 C CA . ALA A 1 81 ? 11.953 -2.707 -11.182 1.00 87.75 81 ALA A CA 1
ATOM 659 C C . ALA A 1 81 ? 13.060 -1.666 -10.960 1.00 87.75 81 ALA A C 1
ATOM 661 O O . ALA A 1 81 ? 13.366 -0.910 -11.878 1.00 87.75 81 ALA A O 1
ATOM 662 N N . ALA A 1 82 ? 13.687 -1.648 -9.781 1.00 87.81 82 ALA A N 1
ATOM 663 C CA . ALA A 1 82 ? 14.845 -0.807 -9.503 1.00 87.81 82 ALA A CA 1
ATOM 664 C C . ALA A 1 82 ? 16.052 -1.196 -10.368 1.00 87.81 82 ALA A C 1
ATOM 666 O O . ALA A 1 82 ? 16.682 -0.322 -10.961 1.00 87.81 82 ALA A O 1
ATOM 667 N N . ALA A 1 83 ? 16.341 -2.496 -10.489 1.00 88.94 83 ALA A N 1
ATOM 668 C CA . ALA A 1 83 ? 17.428 -2.993 -11.331 1.00 88.94 83 ALA A CA 1
ATOM 669 C C . ALA A 1 83 ? 17.208 -2.651 -12.815 1.00 88.94 83 ALA A C 1
ATOM 671 O O . ALA A 1 83 ? 18.118 -2.159 -13.477 1.00 88.94 83 ALA A O 1
ATOM 672 N N . VAL A 1 84 ? 15.982 -2.835 -13.316 1.00 89.12 84 VAL A N 1
ATOM 673 C CA . VAL A 1 84 ? 15.613 -2.471 -14.693 1.00 89.12 84 VAL A CA 1
ATOM 674 C C . VAL A 1 84 ? 15.724 -0.960 -14.910 1.00 89.12 84 VAL A C 1
ATOM 676 O O . VAL A 1 84 ? 16.314 -0.534 -15.895 1.00 89.12 84 VAL A O 1
ATOM 679 N N . ALA A 1 85 ? 15.232 -0.140 -13.976 1.00 84.69 85 ALA A N 1
ATOM 680 C CA . ALA A 1 85 ? 15.345 1.317 -14.067 1.00 84.69 85 ALA A CA 1
ATOM 681 C C . ALA A 1 85 ? 16.805 1.804 -14.039 1.00 84.69 85 ALA A C 1
ATOM 683 O O . ALA A 1 85 ? 17.130 2.808 -14.670 1.00 84.69 85 ALA A O 1
ATOM 684 N N . ALA A 1 86 ? 17.696 1.099 -13.336 1.00 84.12 86 ALA A N 1
ATOM 685 C CA . ALA A 1 86 ? 19.120 1.428 -13.306 1.00 84.12 86 ALA A CA 1
ATOM 686 C C . ALA A 1 86 ? 19.818 1.176 -14.653 1.00 84.12 86 ALA A C 1
ATOM 688 O O . ALA A 1 86 ? 20.742 1.918 -15.006 1.00 84.12 86 ALA A O 1
ATOM 689 N N . GLN A 1 87 ? 19.356 0.158 -15.385 1.00 85.12 87 GLN A N 1
ATOM 690 C CA . GLN A 1 87 ? 19.889 -0.286 -16.675 1.00 85.12 87 GLN A CA 1
ATOM 691 C C . GLN A 1 87 ? 19.202 0.365 -17.885 1.00 85.12 87 GLN A C 1
ATOM 693 O O . GLN A 1 87 ? 19.645 0.150 -19.011 1.00 85.12 87 GLN A O 1
ATOM 698 N N . ASP A 1 88 ? 18.133 1.141 -17.686 1.00 83.56 88 ASP A N 1
ATOM 699 C CA . ASP A 1 88 ? 17.366 1.713 -18.792 1.00 83.56 88 ASP A CA 1
ATOM 700 C C . ASP A 1 88 ? 18.197 2.772 -19.553 1.00 83.56 88 ASP A C 1
ATOM 702 O O . ASP A 1 88 ? 18.542 3.820 -18.986 1.00 83.56 88 ASP A O 1
ATOM 706 N N . PRO A 1 89 ? 18.508 2.540 -20.845 1.00 80.06 89 PRO A N 1
ATOM 707 C CA . PRO A 1 89 ? 19.314 3.457 -21.641 1.00 80.06 89 PRO A CA 1
ATOM 708 C C . PRO A 1 89 ? 18.628 4.811 -21.856 1.00 80.06 89 PRO A C 1
ATOM 710 O O . PRO A 1 89 ? 19.320 5.811 -22.026 1.00 80.06 89 PRO A O 1
ATOM 713 N N . LYS A 1 90 ? 17.290 4.889 -21.801 1.00 77.69 90 LYS A N 1
ATOM 714 C CA . LYS A 1 90 ? 16.554 6.158 -21.928 1.00 77.69 90 LYS A CA 1
ATOM 715 C C . LYS A 1 90 ? 16.752 7.041 -20.701 1.00 77.69 90 LYS A C 1
ATOM 717 O O . LYS A 1 90 ? 16.992 8.236 -20.832 1.00 77.69 90 LYS A O 1
ATOM 722 N N . LEU A 1 91 ? 16.702 6.445 -19.509 1.00 71.12 91 LEU A N 1
ATOM 723 C CA . LEU A 1 91 ? 17.016 7.140 -18.259 1.00 71.12 91 LEU A CA 1
ATOM 724 C C . LEU A 1 91 ? 18.502 7.508 -18.177 1.00 71.12 91 LEU A C 1
ATOM 726 O O . LEU A 1 91 ? 18.836 8.568 -17.656 1.00 71.12 91 LEU A O 1
ATOM 730 N N . ALA A 1 92 ? 19.392 6.663 -18.704 1.00 72.69 92 ALA A N 1
ATOM 731 C CA . ALA A 1 92 ? 20.816 6.971 -18.792 1.00 72.69 92 ALA A CA 1
ATOM 732 C C . ALA A 1 92 ? 21.105 8.136 -19.756 1.00 72.69 92 ALA A C 1
ATOM 734 O O . ALA A 1 92 ? 21.914 8.996 -19.423 1.00 72.69 92 ALA A O 1
ATOM 735 N N . ALA A 1 93 ? 20.409 8.205 -20.893 1.00 72.56 93 ALA A N 1
ATOM 736 C CA . ALA A 1 93 ? 20.519 9.302 -21.853 1.00 72.56 93 ALA A CA 1
ATOM 737 C C . ALA A 1 93 ? 19.994 10.635 -21.295 1.00 72.56 93 ALA A C 1
ATOM 739 O O . ALA A 1 93 ? 20.533 11.683 -21.622 1.00 72.56 93 ALA A O 1
ATOM 740 N N . LEU A 1 94 ? 19.000 10.613 -20.399 1.00 65.62 94 LEU A N 1
ATOM 741 C CA . LEU A 1 94 ? 18.542 11.818 -19.697 1.00 65.62 94 LEU A CA 1
ATOM 742 C C . LEU A 1 94 ? 19.598 12.409 -18.743 1.00 65.62 94 LEU A C 1
ATOM 744 O O . LEU A 1 94 ? 19.473 13.560 -18.340 1.00 65.62 94 LEU A O 1
ATOM 748 N N . ALA A 1 95 ? 20.640 11.661 -18.366 1.00 61.00 95 ALA A N 1
ATOM 749 C CA . ALA A 1 95 ? 21.642 12.135 -17.410 1.00 61.00 95 ALA A CA 1
ATOM 750 C C . ALA A 1 95 ? 22.535 13.270 -17.946 1.00 61.00 95 ALA A C 1
ATOM 752 O O . ALA A 1 95 ? 23.235 13.896 -17.155 1.00 61.00 95 ALA A O 1
ATOM 753 N N . SER A 1 96 ? 22.516 13.541 -19.257 1.00 63.41 96 SER A N 1
ATOM 754 C CA . SER A 1 96 ? 23.229 14.670 -19.867 1.00 63.41 96 SER A CA 1
ATOM 755 C C . SER A 1 96 ? 22.517 16.016 -19.699 1.00 63.41 96 SER A C 1
ATOM 757 O O . SER A 1 96 ? 23.104 17.043 -20.023 1.00 63.41 96 SER A O 1
ATOM 759 N N . ASP A 1 97 ? 21.273 16.021 -19.213 1.00 63.84 97 ASP A N 1
ATOM 760 C CA . ASP A 1 97 ? 20.470 17.224 -19.002 1.00 63.84 97 ASP A CA 1
ATOM 761 C C . ASP A 1 97 ? 20.321 17.520 -17.499 1.00 63.84 97 ASP A C 1
ATOM 763 O O . ASP A 1 97 ? 20.147 16.602 -16.688 1.00 63.84 97 ASP A O 1
ATOM 767 N N . SER A 1 98 ? 20.367 18.797 -17.106 1.00 58.50 98 SER A N 1
ATOM 768 C CA . SER A 1 98 ? 20.442 19.226 -15.693 1.00 58.50 98 SER A CA 1
ATOM 769 C C . SER A 1 98 ? 19.265 18.729 -14.833 1.00 58.50 98 SER A C 1
ATOM 771 O O . SER A 1 98 ? 19.408 18.571 -13.621 1.00 58.50 98 SER A O 1
ATOM 773 N N . GLY A 1 99 ? 18.110 18.431 -15.443 1.00 64.19 99 GLY A N 1
ATOM 774 C CA . GLY A 1 99 ? 16.950 17.825 -14.773 1.00 64.19 99 GLY A CA 1
ATOM 775 C C . GLY A 1 99 ? 16.861 16.296 -14.886 1.00 64.19 99 GLY A C 1
ATOM 776 O O . GLY A 1 99 ? 16.245 15.640 -14.042 1.00 64.19 99 GLY A O 1
ATOM 777 N N . GLY A 1 100 ? 17.486 15.693 -15.898 1.00 66.69 100 GLY A N 1
ATOM 778 C CA . GLY A 1 100 ? 17.302 14.273 -16.195 1.00 66.69 100 GLY A CA 1
ATOM 779 C C . GLY A 1 100 ? 18.138 13.338 -15.318 1.00 66.69 100 GLY A C 1
ATOM 780 O O . GLY A 1 100 ? 17.683 12.240 -14.986 1.00 66.69 100 GLY A O 1
ATOM 781 N N . ALA A 1 101 ? 19.294 13.795 -14.825 1.00 71.69 101 ALA A N 1
ATOM 782 C CA . ALA A 1 101 ? 20.052 13.068 -13.803 1.00 71.69 101 ALA A CA 1
ATOM 783 C C . ALA A 1 101 ? 19.249 12.926 -12.496 1.00 71.69 101 ALA A C 1
ATOM 785 O O . ALA A 1 101 ? 19.178 11.838 -11.919 1.00 71.69 101 ALA A O 1
ATOM 786 N N . VAL A 1 102 ? 18.578 14.002 -12.066 1.00 75.31 102 VAL A N 1
ATOM 787 C CA . VAL A 1 102 ? 17.720 13.997 -10.870 1.00 75.31 102 VAL A CA 1
ATOM 788 C C . VAL A 1 102 ? 16.549 13.035 -11.055 1.00 75.31 102 VAL A C 1
ATOM 790 O O . VAL A 1 102 ? 16.291 12.219 -10.172 1.00 75.31 102 VAL A O 1
ATOM 793 N N . LEU A 1 103 ? 15.892 13.051 -12.219 1.00 74.12 103 LEU A N 1
ATOM 794 C CA . LEU A 1 103 ? 14.786 12.138 -12.517 1.00 74.12 103 LEU A CA 1
ATOM 795 C C . LEU A 1 103 ? 15.222 10.664 -12.499 1.00 74.12 103 LEU A C 1
ATOM 797 O O . LEU A 1 103 ? 14.492 9.805 -11.994 1.00 74.12 103 LEU A O 1
ATOM 801 N N . ARG A 1 104 ? 16.426 10.358 -12.999 1.00 76.06 104 ARG A N 1
ATOM 802 C CA . ARG A 1 104 ? 16.989 9.002 -12.961 1.00 76.06 104 ARG A CA 1
ATOM 803 C C . ARG A 1 104 ? 17.200 8.517 -11.533 1.00 76.06 104 ARG A C 1
ATOM 805 O O . ARG A 1 104 ? 16.701 7.447 -11.175 1.00 76.06 104 ARG A O 1
ATOM 812 N N . TYR A 1 105 ? 17.892 9.302 -10.711 1.00 79.25 105 TYR A N 1
ATOM 813 C CA . TYR A 1 105 ? 18.126 8.938 -9.314 1.00 79.25 105 TYR A CA 1
ATOM 814 C C . TYR A 1 105 ? 16.824 8.881 -8.511 1.00 79.25 105 TYR A C 1
ATOM 816 O O . TYR A 1 105 ? 16.649 7.955 -7.721 1.00 79.25 105 TYR A O 1
ATOM 824 N N . ALA A 1 106 ? 15.874 9.786 -8.763 1.00 80.62 106 ALA A N 1
ATOM 825 C CA . ALA A 1 106 ? 14.554 9.761 -8.138 1.00 80.62 106 ALA A CA 1
ATOM 826 C C . ALA A 1 106 ? 13.764 8.498 -8.517 1.00 80.62 106 ALA A C 1
ATOM 828 O O . ALA A 1 106 ? 13.153 7.868 -7.656 1.00 80.62 106 ALA A O 1
ATOM 829 N N . THR A 1 107 ? 13.814 8.069 -9.781 1.00 80.94 107 THR A N 1
ATOM 830 C CA . THR A 1 107 ? 13.093 6.875 -10.253 1.00 80.94 107 THR A CA 1
ATOM 831 C C . THR A 1 107 ? 13.660 5.589 -9.650 1.00 80.94 107 THR A C 1
ATOM 833 O O . THR A 1 107 ? 12.897 4.746 -9.171 1.00 80.94 107 THR A O 1
ATOM 836 N N . ILE A 1 108 ? 14.989 5.443 -9.635 1.00 84.69 108 ILE A N 1
ATOM 837 C CA . ILE A 1 108 ? 15.671 4.287 -9.031 1.00 84.69 108 ILE A CA 1
ATOM 838 C C . ILE A 1 108 ? 15.471 4.299 -7.511 1.00 84.69 108 ILE A C 1
ATOM 840 O O . ILE A 1 108 ? 15.067 3.290 -6.929 1.00 84.69 108 ILE A O 1
ATOM 844 N N . GLY A 1 109 ? 15.695 5.454 -6.878 1.00 84.62 109 GLY A N 1
ATOM 845 C CA . GLY A 1 109 ? 15.536 5.662 -5.442 1.00 84.62 109 GLY A CA 1
ATOM 846 C C . GLY A 1 109 ? 14.120 5.359 -4.962 1.00 84.62 109 GLY A C 1
ATOM 847 O O . GLY A 1 109 ? 13.958 4.684 -3.951 1.00 84.62 109 GLY A O 1
ATOM 848 N N . ARG A 1 110 ? 13.092 5.742 -5.727 1.00 85.38 110 ARG A N 1
ATOM 849 C CA . ARG A 1 110 ? 11.694 5.402 -5.435 1.00 85.38 110 ARG A CA 1
ATOM 850 C C . ARG A 1 110 ? 11.447 3.896 -5.456 1.00 85.38 110 ARG A C 1
ATOM 852 O O . ARG A 1 110 ? 10.820 3.365 -4.544 1.00 85.38 110 ARG A O 1
ATOM 859 N N . GLN A 1 111 ? 11.926 3.189 -6.481 1.00 87.06 111 GLN A N 1
ATOM 860 C CA . GLN A 1 111 ? 11.729 1.737 -6.567 1.00 87.06 111 GLN A CA 1
ATOM 861 C C . GLN A 1 111 ? 12.460 1.000 -5.436 1.00 87.06 111 GLN A C 1
ATOM 863 O O . GLN A 1 111 ? 11.889 0.094 -4.831 1.00 87.06 111 GLN A O 1
ATOM 868 N N . LEU A 1 112 ? 13.676 1.432 -5.090 1.00 87.81 112 LEU A N 1
ATOM 869 C CA . LEU A 1 112 ? 14.415 0.903 -3.940 1.00 87.81 112 LEU A CA 1
ATOM 870 C C . LEU A 1 112 ? 13.746 1.245 -2.605 1.00 87.81 112 LEU A C 1
ATOM 872 O O . LEU A 1 112 ? 13.667 0.389 -1.725 1.00 87.81 112 LEU A O 1
ATOM 876 N N . GLY A 1 113 ? 13.221 2.460 -2.460 1.00 87.06 113 GLY A N 1
ATOM 877 C CA . GLY A 1 113 ? 12.485 2.894 -1.278 1.00 87.06 113 GLY A CA 1
ATOM 878 C C . GLY A 1 113 ? 11.229 2.052 -1.049 1.00 87.06 113 GLY A C 1
ATOM 879 O O . GLY A 1 113 ? 11.033 1.544 0.055 1.00 87.06 113 GLY A O 1
ATOM 880 N N . TYR A 1 114 ? 10.439 1.798 -2.101 1.00 87.31 114 TYR A N 1
ATOM 881 C CA . TYR A 1 114 ? 9.286 0.895 -2.023 1.00 87.31 114 TYR A CA 1
ATOM 882 C C . TYR A 1 114 ? 9.698 -0.546 -1.718 1.00 87.31 114 TYR A C 1
ATOM 884 O O . TYR A 1 114 ? 9.034 -1.208 -0.918 1.00 87.31 114 TYR A O 1
ATOM 892 N N . ALA A 1 115 ? 10.799 -1.033 -2.298 1.00 89.38 115 ALA A N 1
ATOM 893 C CA . ALA A 1 115 ? 11.324 -2.362 -1.995 1.00 89.38 115 ALA A CA 1
ATOM 894 C C . ALA A 1 115 ? 11.733 -2.494 -0.517 1.00 89.38 115 ALA A C 1
ATOM 896 O O . ALA A 1 115 ? 11.391 -3.487 0.133 1.00 89.38 115 ALA A O 1
ATOM 897 N N . GLY A 1 116 ? 12.405 -1.480 0.037 1.00 89.19 116 GLY A N 1
ATOM 898 C CA . GLY A 1 116 ? 12.784 -1.410 1.449 1.00 89.19 116 GLY A CA 1
ATOM 899 C C . GLY A 1 116 ? 11.572 -1.330 2.377 1.00 89.19 116 GLY A C 1
ATOM 900 O O . GLY A 1 116 ? 11.450 -2.133 3.301 1.00 89.19 116 GLY A O 1
ATOM 901 N N . TYR A 1 117 ? 10.631 -0.429 2.087 1.00 88.81 117 TYR A N 1
ATOM 902 C CA . TYR A 1 117 ? 9.376 -0.292 2.829 1.00 88.81 117 TYR A CA 1
ATOM 903 C C . TYR A 1 117 ? 8.595 -1.612 2.886 1.00 88.81 117 TYR A C 1
ATOM 905 O O . TYR A 1 117 ? 8.270 -2.093 3.972 1.00 88.81 117 TYR A O 1
ATOM 913 N N . LEU A 1 118 ? 8.352 -2.239 1.730 1.00 87.06 118 LEU A N 1
ATOM 914 C CA . LEU A 1 118 ? 7.612 -3.500 1.650 1.00 87.06 118 LEU A CA 1
ATOM 915 C C . LEU A 1 118 ? 8.363 -4.655 2.322 1.00 87.06 118 LEU A C 1
ATOM 917 O O . LEU A 1 118 ? 7.730 -5.570 2.840 1.00 87.06 118 LEU A O 1
ATOM 921 N N . SER A 1 119 ? 9.697 -4.617 2.357 1.00 90.06 119 SER A N 1
ATOM 922 C CA . SER A 1 119 ? 10.497 -5.613 3.081 1.00 90.06 119 SER A CA 1
ATOM 923 C C . SER A 1 119 ? 10.353 -5.467 4.598 1.00 90.06 119 SER A C 1
ATOM 925 O O . SER A 1 119 ? 10.227 -6.470 5.300 1.00 90.06 119 SER A O 1
ATOM 927 N N . LEU A 1 120 ? 10.297 -4.233 5.110 1.00 89.38 120 LEU A N 1
ATOM 928 C CA . LEU A 1 120 ? 10.006 -3.976 6.523 1.00 89.38 120 LEU A CA 1
ATOM 929 C C . LEU A 1 120 ? 8.565 -4.360 6.884 1.00 89.38 120 LEU A C 1
ATOM 931 O O . LEU A 1 120 ? 8.343 -4.973 7.928 1.00 89.38 120 LEU A O 1
ATOM 935 N N . GLU A 1 121 ? 7.589 -4.064 6.020 1.00 87.94 121 GLU A N 1
ATOM 936 C CA . GLU A 1 121 ? 6.211 -4.533 6.210 1.00 87.94 121 GLU A CA 1
ATOM 937 C C . GLU A 1 121 ? 6.117 -6.062 6.205 1.00 87.94 121 GLU A C 1
ATOM 939 O O . GLU A 1 121 ? 5.421 -6.622 7.051 1.00 87.94 121 GLU A O 1
ATOM 944 N N . LEU A 1 122 ? 6.840 -6.740 5.308 1.00 89.44 122 LEU A N 1
ATOM 945 C CA . LEU A 1 122 ? 6.890 -8.200 5.251 1.00 89.44 122 LEU A CA 1
ATOM 946 C C . LEU A 1 122 ? 7.482 -8.795 6.536 1.00 89.44 122 LEU A C 1
ATOM 948 O O . LEU A 1 122 ? 6.927 -9.747 7.081 1.00 89.44 122 LEU A O 1
ATOM 952 N N . ALA A 1 123 ? 8.558 -8.205 7.063 1.00 9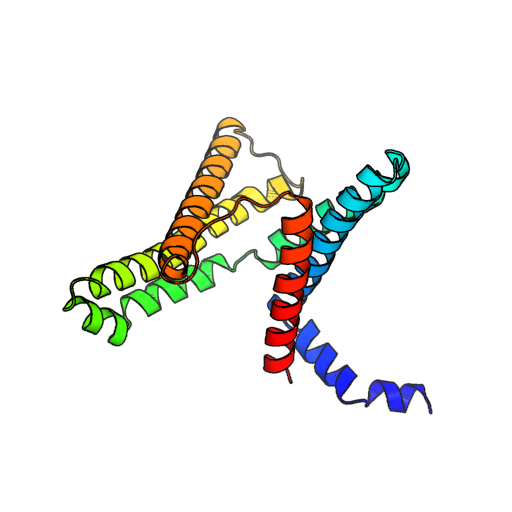0.00 123 ALA A N 1
ATOM 953 C CA . ALA A 1 123 ? 9.163 -8.628 8.327 1.00 90.00 123 ALA A CA 1
ATOM 954 C C . ALA A 1 123 ? 8.220 -8.427 9.530 1.00 90.00 123 ALA A C 1
ATOM 956 O O . ALA A 1 123 ? 8.211 -9.230 10.463 1.00 90.00 123 ALA A O 1
ATOM 957 N N . LEU A 1 124 ? 7.396 -7.376 9.501 1.00 89.44 124 LEU A N 1
ATOM 958 C CA . LEU A 1 124 ? 6.409 -7.059 10.540 1.00 89.44 124 LEU A CA 1
ATOM 959 C C . LEU A 1 124 ? 5.049 -7.749 10.326 1.00 89.44 124 LEU A C 1
ATOM 961 O O . LEU A 1 124 ? 4.162 -7.645 11.182 1.00 89.44 124 LEU A O 1
ATOM 965 N N . LEU A 1 125 ? 4.866 -8.468 9.214 1.00 89.50 125 LEU A N 1
ATOM 966 C CA . LEU A 1 125 ? 3.605 -9.115 8.855 1.00 89.50 125 LEU A CA 1
ATOM 967 C C . LEU A 1 125 ? 3.104 -10.081 9.946 1.00 89.50 125 LEU A C 1
ATOM 969 O O . LEU A 1 125 ? 1.939 -9.939 10.333 1.00 89.50 125 LEU A O 1
ATOM 973 N N . PRO A 1 126 ? 3.931 -10.982 10.525 1.00 88.62 126 PRO A N 1
ATOM 974 C CA . PRO A 1 126 ? 3.478 -11.904 11.572 1.00 88.62 126 PRO A CA 1
ATOM 975 C C . PRO A 1 126 ? 2.939 -11.191 12.817 1.00 88.62 126 PRO A C 1
ATOM 977 O O . PRO A 1 126 ? 1.992 -11.666 13.446 1.00 88.62 126 PRO A O 1
ATOM 980 N N . GLU A 1 127 ? 3.506 -10.030 13.152 1.00 88.44 127 GLU A N 1
ATOM 981 C CA . GLU A 1 127 ? 3.048 -9.207 14.271 1.00 88.44 127 GLU A CA 1
ATOM 982 C C . GLU A 1 127 ? 1.740 -8.487 13.929 1.00 88.44 127 GLU A C 1
ATOM 984 O O . GLU A 1 127 ? 0.819 -8.458 14.745 1.00 88.44 127 GLU A O 1
ATOM 989 N N . SER A 1 128 ? 1.606 -7.968 12.705 1.00 85.25 128 SER A N 1
ATOM 990 C CA . SER A 1 128 ? 0.373 -7.310 12.242 1.00 85.25 128 SER A CA 1
ATOM 991 C C . SER A 1 128 ? -0.835 -8.258 12.158 1.00 85.25 128 SER A C 1
ATOM 993 O O . SER A 1 128 ? -1.979 -7.838 12.360 1.00 85.25 128 SER A O 1
ATOM 995 N N . LEU A 1 129 ? -0.576 -9.545 11.906 1.00 86.12 129 LEU A N 1
ATOM 996 C CA . LEU A 1 129 ? -1.575 -10.612 11.893 1.00 86.12 129 LEU A CA 1
ATOM 997 C C . LEU A 1 129 ? -1.882 -11.158 13.297 1.00 86.12 129 LEU A C 1
ATOM 999 O O . LEU A 1 129 ? -2.886 -11.841 13.466 1.00 86.12 129 LEU A O 1
ATOM 1003 N N . GLY A 1 130 ? -1.068 -10.832 14.307 1.00 84.94 130 GLY A N 1
ATOM 1004 C CA . GLY A 1 130 ? -1.224 -11.330 15.677 1.00 84.94 130 GLY A CA 1
ATOM 1005 C C . GLY A 1 130 ? -0.678 -12.743 15.906 1.00 84.94 130 GLY A C 1
ATOM 1006 O O . GLY A 1 130 ? -0.911 -13.307 16.969 1.00 84.94 130 GLY A O 1
ATOM 1007 N N . VAL A 1 131 ? 0.063 -13.303 14.943 1.00 85.62 131 VAL A N 1
ATOM 1008 C CA . VAL A 1 131 ? 0.617 -14.668 15.005 1.00 85.62 131 VAL A CA 1
ATOM 1009 C C . VAL A 1 131 ? 1.784 -14.738 15.985 1.00 85.62 131 VAL A C 1
ATOM 1011 O O . VAL A 1 131 ? 1.871 -15.658 16.793 1.00 85.62 131 VAL A O 1
ATOM 1014 N N . ARG A 1 132 ? 2.699 -13.762 15.925 1.00 83.81 132 ARG A N 1
ATOM 1015 C CA . ARG A 1 132 ? 3.838 -13.658 16.847 1.00 83.81 132 ARG A CA 1
ATOM 1016 C C . ARG A 1 132 ? 4.135 -12.204 17.157 1.00 83.81 132 ARG A C 1
ATOM 1018 O O . ARG A 1 132 ? 4.305 -11.395 16.251 1.00 83.81 132 ARG A O 1
ATOM 1025 N N . LYS A 1 133 ? 4.253 -11.885 18.443 1.00 82.88 133 LYS A N 1
ATOM 1026 C CA . LYS A 1 133 ? 4.853 -10.620 18.872 1.00 82.88 133 LYS A CA 1
ATOM 1027 C C . LYS A 1 133 ? 6.369 -10.769 18.785 1.00 82.88 133 LYS A C 1
ATOM 1029 O O . LYS A 1 133 ? 6.901 -11.791 19.216 1.00 82.88 133 LYS A O 1
ATOM 1034 N N . LEU A 1 134 ? 7.060 -9.774 18.236 1.00 76.69 134 LEU A N 1
ATOM 1035 C CA . LEU A 1 134 ? 8.520 -9.760 18.268 1.00 76.69 134 LEU A CA 1
ATOM 1036 C C . LEU A 1 134 ? 9.005 -9.749 19.725 1.00 76.69 134 LEU A C 1
ATOM 1038 O O . LEU A 1 134 ? 8.498 -8.981 20.545 1.00 76.69 134 LEU A O 1
ATOM 1042 N N . ALA A 1 135 ? 10.009 -10.577 20.029 1.00 78.94 135 ALA A N 1
ATOM 1043 C CA . ALA A 1 135 ? 10.603 -10.657 21.365 1.00 78.94 135 ALA A CA 1
ATOM 1044 C C . ALA A 1 135 ? 11.169 -9.298 21.816 1.00 78.94 135 ALA A C 1
ATOM 1046 O O . ALA A 1 135 ? 11.019 -8.901 22.968 1.00 78.94 135 ALA A O 1
ATOM 1047 N N . ASN A 1 136 ? 11.751 -8.541 20.880 1.00 84.56 136 ASN A N 1
ATOM 1048 C CA . ASN A 1 136 ? 12.259 -7.200 21.129 1.00 84.56 136 ASN A CA 1
ATOM 1049 C C . ASN A 1 136 ? 11.275 -6.131 20.618 1.00 84.56 136 ASN A C 1
ATOM 1051 O O . ASN A 1 136 ? 11.277 -5.766 19.439 1.00 84.56 136 ASN A O 1
ATOM 1055 N N . ARG A 1 137 ? 10.445 -5.591 21.521 1.00 83.06 137 ARG A N 1
ATOM 1056 C CA . ARG A 1 137 ? 9.481 -4.526 21.186 1.00 83.06 137 ARG A CA 1
ATOM 1057 C C . ARG A 1 137 ? 10.152 -3.232 20.725 1.00 83.06 137 ARG A C 1
ATOM 1059 O O . ARG A 1 137 ? 9.602 -2.546 19.867 1.00 83.06 137 ARG A O 1
ATOM 1066 N N . ALA A 1 138 ? 11.337 -2.909 21.247 1.00 86.12 138 ALA A N 1
ATOM 1067 C CA . ALA A 1 138 ? 12.071 -1.717 20.828 1.00 86.12 138 ALA A CA 1
ATOM 1068 C C . ALA A 1 138 ? 12.501 -1.823 19.358 1.00 86.12 138 ALA A C 1
ATOM 1070 O O . ALA A 1 138 ? 12.384 -0.856 18.606 1.00 86.12 138 ALA A O 1
ATOM 1071 N N . LEU A 1 139 ? 12.923 -3.014 18.927 1.00 85.56 139 LEU A N 1
ATOM 1072 C CA . LEU A 1 139 ? 13.229 -3.291 17.524 1.00 85.56 139 LEU A CA 1
ATOM 1073 C C . LEU A 1 139 ? 11.972 -3.194 16.646 1.00 85.56 139 LEU A C 1
ATOM 1075 O O . LEU A 1 139 ? 12.010 -2.546 15.604 1.00 85.56 139 LEU A O 1
ATOM 1079 N N . ALA A 1 140 ? 10.837 -3.734 17.094 1.00 84.56 140 ALA A N 1
ATOM 1080 C CA . ALA A 1 140 ? 9.577 -3.646 16.353 1.00 84.56 140 ALA A CA 1
ATOM 1081 C C . ALA A 1 140 ? 9.094 -2.195 16.152 1.00 84.56 140 ALA A C 1
ATOM 1083 O O . ALA A 1 140 ? 8.566 -1.853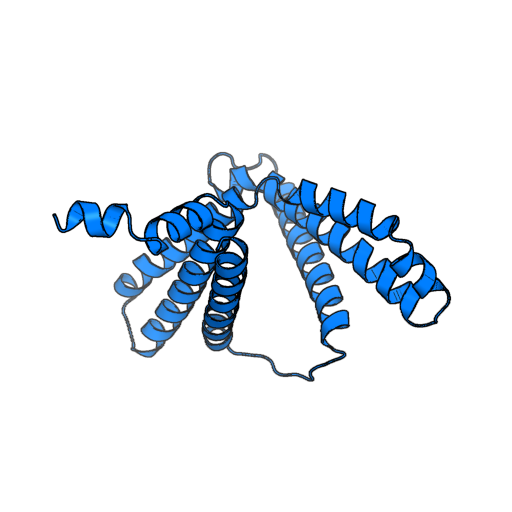 15.094 1.00 84.56 140 ALA A O 1
ATOM 1084 N N . VAL A 1 141 ? 9.274 -1.320 17.148 1.00 86.62 141 VAL A N 1
ATOM 1085 C CA . VAL A 1 141 ? 8.956 0.116 17.019 1.00 86.62 141 VAL A CA 1
ATOM 1086 C C . VAL A 1 141 ? 9.912 0.809 16.044 1.00 86.62 141 VAL A C 1
ATOM 1088 O O . VAL A 1 141 ? 9.462 1.620 15.235 1.00 86.62 141 VAL A O 1
ATOM 1091 N N . ARG A 1 142 ? 11.209 0.472 16.070 1.00 89.12 142 ARG A N 1
ATOM 1092 C CA . ARG A 1 142 ? 12.207 1.017 15.131 1.00 89.12 142 ARG A CA 1
ATOM 1093 C C . ARG A 1 142 ? 11.879 0.651 13.686 1.00 89.12 142 ARG A C 1
ATOM 1095 O O . ARG A 1 142 ? 11.726 1.552 12.871 1.00 89.12 142 ARG A O 1
ATOM 1102 N N . LEU A 1 143 ? 11.646 -0.633 13.401 1.00 87.56 143 LEU A N 1
ATOM 1103 C CA . LEU A 1 143 ? 11.299 -1.098 12.052 1.00 87.56 143 LEU A CA 1
ATOM 1104 C C . LEU A 1 143 ? 10.025 -0.430 11.519 1.00 87.56 143 LEU A C 1
ATOM 1106 O O . LEU A 1 143 ? 9.973 -0.054 10.353 1.00 87.56 143 LEU A O 1
ATOM 1110 N N . ARG A 1 144 ? 9.007 -0.224 12.369 1.00 85.69 144 ARG A N 1
ATOM 1111 C CA . ARG A 1 144 ? 7.795 0.523 11.991 1.00 85.69 144 ARG A CA 1
ATOM 1112 C C . ARG A 1 144 ? 8.100 1.975 11.653 1.00 85.69 144 ARG A C 1
ATOM 1114 O O . ARG A 1 144 ? 7.595 2.486 10.660 1.00 85.69 144 ARG A O 1
ATOM 1121 N N . ARG A 1 145 ? 8.924 2.635 12.471 1.00 87.94 145 ARG A N 1
ATOM 1122 C CA . ARG A 1 145 ? 9.324 4.025 12.242 1.00 87.94 145 ARG A CA 1
ATOM 1123 C C . ARG A 1 145 ? 10.106 4.162 10.941 1.00 87.94 145 ARG A C 1
ATOM 1125 O O . ARG A 1 145 ? 9.866 5.106 10.197 1.00 87.94 145 ARG A O 1
ATOM 1132 N N . ASP A 1 146 ? 10.994 3.220 10.658 1.00 86.56 146 ASP A N 1
ATOM 1133 C CA . ASP A 1 146 ? 11.791 3.218 9.436 1.00 86.56 146 ASP A CA 1
ATOM 1134 C C . ASP A 1 146 ? 10.939 2.889 8.206 1.00 86.56 146 ASP A C 1
ATOM 1136 O O . ASP A 1 146 ? 11.084 3.552 7.184 1.00 86.56 146 ASP A O 1
ATOM 1140 N N . ALA A 1 147 ? 9.963 1.982 8.321 1.00 86.50 147 ALA A N 1
ATOM 1141 C CA . ALA A 1 147 ? 8.974 1.748 7.270 1.00 86.50 147 ALA A CA 1
ATOM 1142 C C . ALA A 1 147 ? 8.172 3.024 6.970 1.00 86.50 147 ALA A C 1
ATOM 1144 O O . ALA A 1 147 ? 8.086 3.439 5.819 1.00 86.50 147 ALA A O 1
ATOM 1145 N N . SER A 1 148 ? 7.650 3.701 7.998 1.00 85.19 148 SER A N 1
ATOM 1146 C CA . SER A 1 148 ? 6.934 4.969 7.825 1.00 85.19 148 SER A CA 1
ATOM 1147 C C . SER A 1 148 ? 7.816 6.066 7.225 1.00 85.19 148 SER A C 1
ATOM 1149 O O . SER A 1 148 ? 7.350 6.816 6.377 1.00 85.19 148 SER A O 1
ATOM 1151 N N . ARG A 1 149 ? 9.095 6.149 7.607 1.00 85.38 149 ARG A N 1
ATOM 1152 C CA . ARG A 1 149 ? 10.054 7.093 7.011 1.00 85.38 149 ARG A CA 1
ATOM 1153 C C . ARG A 1 149 ? 10.316 6.794 5.540 1.00 85.38 149 ARG A C 1
ATOM 1155 O O . ARG A 1 149 ? 10.279 7.715 4.737 1.00 85.38 149 ARG A O 1
ATOM 1162 N N . LEU A 1 150 ? 10.556 5.532 5.185 1.00 85.69 150 LEU A N 1
ATOM 1163 C CA . LEU A 1 150 ? 10.765 5.126 3.794 1.00 85.69 150 LEU A CA 1
ATOM 1164 C C . LEU A 1 150 ? 9.529 5.400 2.944 1.00 85.69 150 LEU A C 1
ATOM 1166 O O . LEU A 1 150 ? 9.665 5.899 1.833 1.00 85.69 150 LEU A O 1
ATOM 1170 N N . GLN A 1 151 ? 8.338 5.135 3.480 1.00 84.62 151 GLN A N 1
ATOM 1171 C CA . GLN A 1 151 ? 7.088 5.466 2.810 1.00 84.62 151 GLN A CA 1
ATOM 1172 C C . GLN A 1 151 ? 6.970 6.975 2.569 1.00 84.62 151 GLN A C 1
ATOM 1174 O O . GLN A 1 151 ? 6.741 7.380 1.438 1.00 84.62 151 GLN A O 1
ATOM 1179 N N . LEU A 1 152 ? 7.216 7.804 3.588 1.00 83.44 152 LEU A N 1
ATOM 1180 C CA . LEU A 1 152 ? 7.190 9.263 3.443 1.00 83.44 152 LEU A CA 1
ATOM 1181 C C . LEU A 1 152 ? 8.229 9.775 2.440 1.00 83.44 152 LEU A C 1
ATOM 1183 O O . LEU A 1 152 ? 7.940 10.698 1.689 1.00 83.44 152 LEU A O 1
ATOM 1187 N N . LEU A 1 153 ? 9.423 9.179 2.404 1.00 81.50 153 LEU A N 1
ATOM 1188 C CA . LEU A 1 153 ? 10.443 9.514 1.410 1.00 81.50 153 LEU A CA 1
ATOM 1189 C C . LEU A 1 153 ? 9.989 9.141 -0.007 1.00 81.50 153 LEU A C 1
ATOM 1191 O O . LEU A 1 153 ? 10.164 9.939 -0.922 1.00 81.50 153 LEU A O 1
ATOM 1195 N N . CYS A 1 154 ? 9.376 7.967 -0.192 1.00 80.38 154 CYS A N 1
ATOM 1196 C CA . CYS A 1 154 ? 8.822 7.560 -1.486 1.00 80.38 154 CYS A CA 1
ATOM 1197 C C . CYS A 1 154 ? 7.695 8.493 -1.929 1.00 80.38 154 CYS A C 1
ATOM 1199 O O . CYS A 1 154 ? 7.708 8.963 -3.063 1.00 80.38 154 CYS A O 1
ATOM 1201 N N . ASP A 1 155 ? 6.768 8.797 -1.021 1.00 77.12 155 ASP A N 1
ATOM 1202 C CA . ASP A 1 155 ? 5.640 9.687 -1.276 1.00 77.12 155 ASP A CA 1
ATOM 1203 C C . ASP A 1 155 ? 6.127 11.117 -1.569 1.00 77.12 155 ASP A C 1
ATOM 1205 O O . ASP A 1 155 ? 5.566 11.787 -2.429 1.00 77.12 155 ASP A O 1
ATOM 1209 N N . ALA A 1 156 ? 7.215 11.572 -0.936 1.00 71.44 156 ALA A N 1
ATOM 1210 C CA . ALA A 1 156 ? 7.869 12.840 -1.259 1.00 71.44 156 ALA A CA 1
ATOM 1211 C C . ALA A 1 156 ? 8.547 12.817 -2.640 1.00 71.44 156 ALA A C 1
ATOM 1213 O O . ALA A 1 156 ? 8.459 13.794 -3.376 1.00 71.44 156 ALA A O 1
ATOM 1214 N N . CYS A 1 157 ? 9.191 11.711 -3.031 1.00 67.12 157 CYS A N 1
ATOM 1215 C CA . CYS A 1 157 ? 9.747 11.554 -4.379 1.00 67.12 157 CYS A CA 1
ATOM 1216 C C . CYS A 1 157 ? 8.654 11.535 -5.459 1.00 67.12 157 CYS A C 1
ATOM 1218 O O . CYS A 1 157 ? 8.840 12.125 -6.523 1.00 67.12 157 CYS A O 1
ATOM 1220 N N . ASP A 1 158 ? 7.514 10.894 -5.191 1.00 69.19 158 ASP A N 1
ATOM 1221 C CA . ASP A 1 158 ? 6.350 10.942 -6.079 1.00 69.19 158 ASP A CA 1
ATOM 1222 C C . ASP A 1 158 ? 5.730 12.334 -6.110 1.00 69.19 158 ASP A C 1
ATOM 1224 O O . ASP A 1 158 ? 5.403 12.824 -7.190 1.00 69.19 158 ASP A O 1
ATOM 1228 N N . LEU A 1 159 ? 5.679 13.014 -4.962 1.00 65.00 159 LEU A N 1
ATOM 1229 C CA . LEU A 1 159 ? 5.261 14.401 -4.884 1.00 65.00 159 LEU A CA 1
ATOM 1230 C C . LEU A 1 159 ? 6.171 15.288 -5.734 1.00 65.00 159 LEU A C 1
ATOM 1232 O O . LEU A 1 159 ? 5.640 16.087 -6.483 1.00 65.00 159 LEU A O 1
ATOM 1236 N N . THR A 1 160 ? 7.496 15.137 -5.728 1.00 57.91 160 THR A N 1
ATOM 1237 C CA . THR A 1 160 ? 8.397 15.903 -6.615 1.00 57.91 160 THR A CA 1
ATOM 1238 C C . THR A 1 160 ? 8.092 15.664 -8.097 1.00 57.91 160 THR A C 1
ATOM 1240 O O . THR A 1 160 ? 8.109 16.607 -8.887 1.00 57.91 160 THR A O 1
ATOM 1243 N N . ASN A 1 161 ? 7.726 14.434 -8.474 1.00 54.28 161 ASN A N 1
ATOM 1244 C CA . ASN A 1 161 ? 7.309 14.122 -9.842 1.00 54.28 161 ASN A CA 1
ATOM 1245 C C . ASN A 1 161 ? 5.948 14.760 -10.189 1.00 54.28 161 ASN A C 1
ATOM 1247 O O . ASN A 1 161 ? 5.793 15.299 -11.283 1.00 54.28 161 ASN A O 1
ATOM 1251 N N . THR A 1 162 ? 4.977 14.760 -9.267 1.00 57.09 162 THR A N 1
ATOM 1252 C CA . THR A 1 162 ? 3.624 15.315 -9.487 1.00 57.09 162 THR A CA 1
ATOM 1253 C C . THR A 1 162 ? 3.484 16.816 -9.188 1.00 57.09 162 THR A C 1
ATOM 1255 O O . THR A 1 162 ? 2.567 17.450 -9.702 1.00 57.09 162 THR A O 1
ATOM 1258 N N . THR A 1 163 ? 4.384 17.419 -8.405 1.00 48.94 163 THR A N 1
ATOM 1259 C CA . THR A 1 163 ? 4.401 18.858 -8.034 1.00 48.94 163 THR A CA 1
ATOM 1260 C C . THR A 1 163 ? 4.804 19.739 -9.209 1.00 48.94 163 THR A C 1
ATOM 1262 O O . THR A 1 163 ? 4.513 20.929 -9.217 1.00 48.94 163 THR A O 1
ATOM 1265 N N . SER A 1 164 ? 5.352 19.144 -10.268 1.00 45.47 164 SER A N 1
ATOM 1266 C CA . SER A 1 164 ? 5.414 19.779 -11.584 1.00 45.47 164 SER A CA 1
ATOM 1267 C C . SER A 1 164 ? 4.026 20.089 -12.184 1.00 45.47 164 SER A C 1
ATOM 1269 O O . SER A 1 164 ? 3.961 20.815 -13.170 1.00 45.47 164 SER A O 1
ATOM 1271 N N . SER A 1 165 ? 2.919 19.585 -11.605 1.00 39.28 165 SER A N 1
ATOM 1272 C CA . SER A 1 165 ? 1.573 19.724 -12.185 1.00 39.28 165 SER A CA 1
ATOM 1273 C C . SER A 1 165 ? 0.485 20.365 -11.316 1.00 39.28 165 SER A C 1
ATOM 1275 O O . SER A 1 165 ? -0.430 20.929 -11.906 1.00 39.28 165 SER A O 1
ATOM 1277 N N . LEU A 1 166 ? 0.516 20.357 -9.976 1.00 44.53 166 LEU A N 1
ATOM 1278 C CA . LEU A 1 166 ? -0.585 20.968 -9.207 1.00 44.53 166 LEU A CA 1
ATOM 1279 C C . LEU A 1 166 ? -0.177 21.496 -7.826 1.00 44.53 166 LEU A C 1
ATOM 1281 O O . LEU A 1 166 ? 0.340 20.769 -6.979 1.00 44.53 166 LEU A O 1
ATOM 1285 N N . GLY A 1 167 ? -0.474 22.780 -7.610 1.00 46.47 167 GLY A N 1
ATOM 1286 C CA . GLY A 1 167 ? -0.302 23.493 -6.351 1.00 46.47 167 GLY A CA 1
ATOM 1287 C C . GLY A 1 167 ? -1.449 23.250 -5.364 1.00 46.47 167 GLY A C 1
ATOM 1288 O O . GLY A 1 167 ? -2.595 23.537 -5.683 1.00 46.47 167 GLY A O 1
ATOM 1289 N N . TRP A 1 168 ? -1.061 22.759 -4.180 1.00 54.69 168 TRP A N 1
ATOM 1290 C CA . TRP A 1 168 ? -1.633 22.898 -2.825 1.00 54.69 168 TRP A CA 1
ATOM 1291 C C . TRP A 1 168 ? -3.139 22.656 -2.582 1.00 54.69 168 TRP A C 1
ATOM 1293 O O . TRP A 1 168 ? -3.980 23.240 -3.245 1.00 54.69 168 TRP A O 1
ATOM 1303 N N . ILE A 1 169 ? -3.453 21.870 -1.530 1.00 47.66 169 ILE A N 1
ATOM 1304 C CA . ILE A 1 169 ? -4.376 22.146 -0.390 1.00 47.66 169 ILE A CA 1
ATOM 1305 C C . ILE A 1 169 ? -4.425 20.893 0.525 1.00 47.66 169 ILE A C 1
ATOM 1307 O O . ILE A 1 169 ? -4.433 19.758 0.050 1.00 47.66 169 ILE A O 1
ATOM 1311 N N . ALA A 1 170 ? -4.451 21.091 1.849 1.00 47.44 170 ALA A N 1
ATOM 1312 C CA . ALA A 1 170 ? -4.622 20.033 2.851 1.00 47.44 170 ALA A CA 1
ATOM 1313 C C . ALA A 1 170 ? -6.104 19.621 2.976 1.00 47.44 170 ALA A C 1
ATOM 1315 O O . ALA A 1 170 ? -6.955 20.463 3.255 1.00 47.44 170 ALA A O 1
ATOM 1316 N N . PHE A 1 171 ? -6.416 18.335 2.783 1.00 50.69 171 PHE A N 1
ATOM 1317 C CA . PHE A 1 171 ? -7.789 17.815 2.819 1.00 50.69 171 PHE A CA 1
ATOM 1318 C C . PHE A 1 171 ? -8.135 17.121 4.144 1.00 50.69 171 PHE A C 1
ATOM 1320 O O . PHE A 1 171 ? -7.340 16.353 4.682 1.00 50.69 171 PHE A O 1
ATOM 1327 N N . ASP A 1 172 ? -9.362 17.363 4.619 1.00 55.53 172 ASP A N 1
ATOM 1328 C CA . ASP A 1 172 ? -9.999 16.681 5.752 1.00 55.53 172 ASP A CA 1
ATOM 1329 C C . ASP A 1 172 ? -10.101 15.163 5.499 1.00 55.53 172 ASP A C 1
ATOM 1331 O O . ASP A 1 172 ? -10.274 14.701 4.365 1.00 55.53 172 ASP A O 1
ATOM 1335 N N . ASP A 1 173 ? -10.029 14.371 6.564 1.00 56.66 173 ASP A N 1
ATOM 1336 C CA . ASP A 1 173 ? -9.838 12.916 6.541 1.00 56.66 173 ASP A CA 1
ATOM 1337 C C . ASP A 1 173 ? -10.950 12.150 5.780 1.00 56.66 173 ASP A C 1
ATOM 1339 O O . ASP A 1 173 ? -10.737 11.048 5.262 1.00 56.66 173 ASP A O 1
ATOM 1343 N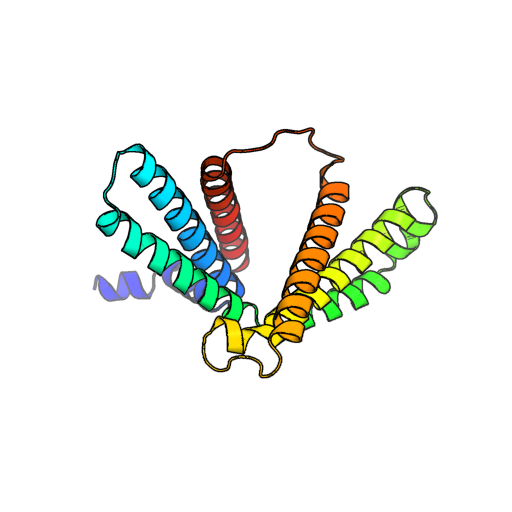 N . GLY A 1 174 ? -12.140 12.748 5.654 1.00 59.12 174 GLY A N 1
ATOM 1344 C CA . GLY A 1 174 ? -13.246 12.206 4.853 1.00 59.12 174 GLY A CA 1
ATOM 1345 C C . GLY A 1 174 ? -13.196 12.549 3.372 1.00 59.12 174 GLY A C 1
ATOM 1346 O O . GLY A 1 174 ? -13.579 11.717 2.550 1.00 59.12 174 GLY A O 1
ATOM 1347 N N . VAL A 1 175 ? -12.662 13.720 3.013 1.00 61.88 175 VAL A N 1
ATOM 1348 C CA . VAL A 1 175 ? -12.383 14.059 1.610 1.00 61.88 175 VAL A CA 1
ATOM 1349 C C . VAL A 1 175 ? -11.263 13.164 1.090 1.00 61.88 175 VAL A C 1
ATOM 1351 O O . VAL A 1 175 ? -11.360 12.651 -0.019 1.00 61.88 175 VAL A O 1
ATOM 1354 N N . VAL A 1 176 ? -10.268 12.859 1.931 1.00 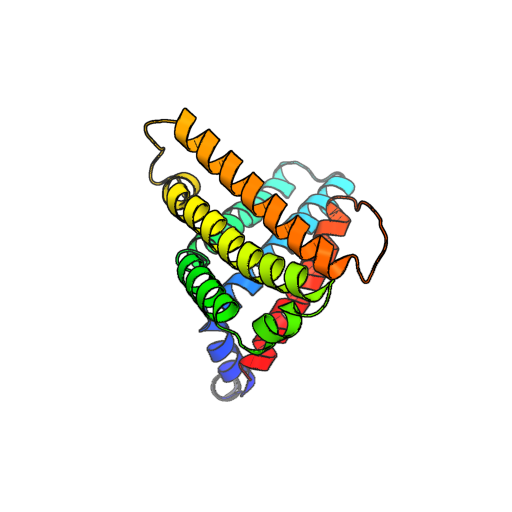65.19 176 VAL A N 1
ATOM 1355 C CA . VAL A 1 176 ? -9.244 11.841 1.647 1.00 65.19 176 VAL A CA 1
ATOM 1356 C C . VAL A 1 176 ? -9.868 10.451 1.474 1.00 65.19 176 VAL A C 1
ATOM 1358 O O . VAL A 1 176 ? -9.463 9.700 0.588 1.00 65.19 176 VAL A O 1
ATOM 1361 N N . GLY A 1 177 ? -10.884 10.103 2.272 1.00 62.53 177 GLY A N 1
ATOM 1362 C CA . GLY A 1 177 ? -11.664 8.873 2.106 1.00 62.53 177 GLY A CA 1
ATOM 1363 C C . GLY A 1 177 ? -12.374 8.798 0.750 1.00 62.53 177 GLY A C 1
ATOM 1364 O O . GLY A 1 177 ? -12.188 7.827 0.020 1.00 62.53 177 GLY A O 1
ATOM 1365 N N . LEU A 1 178 ? -13.124 9.840 0.379 1.00 70.38 178 LEU A N 1
ATOM 1366 C CA . LEU A 1 178 ? -13.838 9.941 -0.900 1.00 70.38 178 LEU A CA 1
ATOM 1367 C C . LEU A 1 178 ? -12.881 9.959 -2.097 1.00 70.38 178 LEU A C 1
ATOM 1369 O O . LEU A 1 178 ? -13.014 9.137 -3.003 1.00 70.38 178 LEU A O 1
ATOM 1373 N N . ALA A 1 179 ? -11.860 10.813 -2.073 1.00 72.06 179 ALA A N 1
ATOM 1374 C CA . ALA A 1 179 ? -10.815 10.841 -3.093 1.00 72.06 179 ALA A CA 1
ATOM 1375 C C . ALA A 1 179 ? -10.108 9.479 -3.203 1.00 72.06 179 ALA A C 1
ATOM 1377 O O . ALA A 1 179 ? -9.872 8.982 -4.304 1.00 72.06 179 ALA A O 1
ATOM 1378 N N . GLY A 1 180 ? -9.855 8.821 -2.068 1.00 69.81 180 GLY A N 1
ATOM 1379 C CA . GLY A 1 180 ? -9.323 7.464 -1.994 1.00 69.81 180 GLY A CA 1
ATOM 1380 C C . GLY A 1 180 ? -10.246 6.419 -2.625 1.00 69.81 180 GLY A C 1
ATOM 1381 O O . GLY A 1 180 ? -9.762 5.546 -3.348 1.00 69.81 180 GLY A O 1
ATOM 1382 N N . THR A 1 181 ? -11.567 6.516 -2.425 1.00 74.94 181 THR A N 1
ATOM 1383 C CA . THR A 1 181 ? -12.542 5.630 -3.088 1.00 74.94 181 THR A CA 1
ATOM 1384 C C . THR A 1 181 ? -12.572 5.840 -4.596 1.00 74.94 181 THR A C 1
ATOM 1386 O O . THR A 1 181 ? -12.455 4.864 -5.334 1.00 74.94 181 THR A O 1
ATOM 1389 N N . VAL A 1 182 ? -12.637 7.091 -5.062 1.00 73.88 182 VAL A N 1
ATOM 1390 C CA . VAL A 1 182 ? -12.672 7.431 -6.492 1.00 73.88 182 VAL A CA 1
ATOM 1391 C C . VAL A 1 182 ? -11.378 6.991 -7.178 1.00 73.88 182 VAL A C 1
ATOM 1393 O O . VAL A 1 182 ? -11.417 6.281 -8.181 1.00 73.88 182 VAL A O 1
ATOM 1396 N N . SER A 1 183 ? -10.223 7.309 -6.590 1.00 76.25 183 SER A N 1
ATOM 1397 C CA . SER A 1 183 ? -8.914 6.878 -7.092 1.00 76.25 183 SER A CA 1
ATOM 1398 C C . SER A 1 183 ? -8.787 5.350 -7.132 1.00 76.25 183 SER A C 1
ATOM 1400 O O . SER A 1 183 ? -8.309 4.769 -8.111 1.00 76.25 183 SER A O 1
ATOM 1402 N N . SER A 1 184 ? -9.294 4.658 -6.109 1.00 76.94 184 SER A N 1
ATOM 1403 C CA . SER A 1 184 ? -9.269 3.193 -6.076 1.00 76.94 184 SER A CA 1
ATOM 1404 C C . SER A 1 184 ? -10.208 2.571 -7.116 1.00 76.94 184 SER A C 1
ATOM 1406 O O . SER A 1 184 ? -9.838 1.564 -7.721 1.00 76.94 184 SER A O 1
ATOM 1408 N N . LEU A 1 185 ? -11.371 3.177 -7.388 1.00 79.12 185 LEU A N 1
ATOM 1409 C CA . LEU A 1 185 ? -12.293 2.755 -8.452 1.00 79.12 185 LEU A CA 1
ATOM 1410 C C . LEU A 1 185 ? -11.662 2.914 -9.837 1.00 79.12 185 LEU A C 1
ATOM 1412 O O . LEU A 1 185 ? -11.709 1.980 -10.637 1.00 79.12 185 LEU A O 1
ATOM 1416 N N . VAL A 1 186 ? -10.983 4.036 -10.094 1.00 81.88 186 VAL A N 1
ATOM 1417 C CA . VAL A 1 186 ? -10.173 4.220 -11.312 1.00 81.88 186 VAL A CA 1
ATOM 1418 C C . VAL A 1 186 ? -9.087 3.143 -11.400 1.00 81.88 186 VAL A C 1
ATOM 1420 O O . VAL A 1 186 ? -8.854 2.557 -12.458 1.00 81.88 186 VAL A O 1
ATOM 1423 N N . GLY A 1 187 ? -8.450 2.810 -10.275 1.00 78.50 187 GLY A N 1
ATOM 1424 C CA . GLY A 1 187 ? -7.475 1.727 -10.186 1.00 78.50 187 GLY A CA 1
ATOM 1425 C C . GLY A 1 187 ? -8.043 0.355 -10.568 1.00 78.50 187 GLY A C 1
ATOM 1426 O O . GLY A 1 187 ? -7.365 -0.394 -11.286 1.00 78.50 187 GLY A O 1
ATOM 1427 N N . VAL A 1 188 ? -9.256 0.034 -10.103 1.00 81.00 188 VAL A N 1
ATOM 1428 C CA . VAL A 1 188 ? -10.006 -1.182 -10.461 1.00 81.00 188 VAL A CA 1
ATOM 1429 C C . VAL A 1 188 ? -10.351 -1.168 -11.945 1.00 81.00 188 VAL A C 1
ATOM 1431 O O . VAL A 1 188 ? -10.021 -2.128 -12.633 1.00 81.00 188 VAL A O 1
ATOM 1434 N N . TYR A 1 189 ? -10.900 -0.068 -12.462 1.00 80.81 189 TYR A N 1
ATOM 1435 C CA . TYR A 1 189 ? -11.243 0.084 -13.877 1.00 80.81 189 TYR A CA 1
ATOM 1436 C C . TYR A 1 189 ? -10.031 -0.113 -14.798 1.00 80.81 189 TYR A C 1
ATOM 1438 O O . TYR A 1 189 ? -10.082 -0.875 -15.763 1.00 80.81 189 TYR A O 1
ATOM 1446 N N . ASN A 1 190 ? -8.890 0.489 -14.459 1.00 82.19 190 ASN A N 1
ATOM 1447 C CA . ASN A 1 190 ? -7.653 0.322 -15.221 1.00 82.19 190 ASN A CA 1
ATOM 1448 C C . ASN A 1 190 ? -7.139 -1.124 -15.212 1.00 82.19 190 ASN A C 1
ATOM 1450 O O . ASN A 1 190 ? -6.506 -1.558 -16.170 1.00 82.19 190 ASN A O 1
ATOM 1454 N N . GLN A 1 191 ? -7.383 -1.879 -14.139 1.00 80.69 191 GLN A N 1
ATOM 1455 C CA . GLN A 1 191 ? -7.014 -3.294 -14.071 1.00 80.69 191 GLN A CA 1
ATOM 1456 C C . GLN A 1 191 ? -8.019 -4.187 -14.807 1.00 80.69 191 GLN A C 1
ATOM 1458 O O . GLN A 1 191 ? -7.620 -5.131 -15.484 1.00 80.69 191 GLN A O 1
ATOM 1463 N N . TRP A 1 192 ? -9.306 -3.862 -14.712 1.00 78.75 192 TRP A N 1
ATOM 1464 C CA . TRP A 1 192 ? -10.387 -4.497 -15.456 1.00 78.75 192 TRP A CA 1
ATOM 1465 C C . TRP A 1 192 ? -10.132 -4.414 -16.963 1.00 78.75 192 TRP A C 1
ATOM 1467 O O . TRP A 1 192 ? -10.108 -5.432 -17.644 1.00 78.75 192 TRP A O 1
ATOM 1477 N N . ARG A 1 193 ? -9.775 -3.228 -17.472 1.00 79.88 193 ARG A N 1
ATOM 1478 C CA . ARG A 1 193 ? -9.394 -3.036 -18.882 1.00 79.88 193 ARG A CA 1
ATOM 1479 C C . ARG A 1 193 ? -8.192 -3.868 -19.329 1.00 79.88 193 ARG A C 1
ATOM 1481 O O . ARG A 1 193 ? -8.143 -4.261 -20.481 1.00 79.88 193 ARG A O 1
ATOM 1488 N N . LYS A 1 194 ? -7.222 -4.125 -18.446 1.00 78.62 194 LYS A N 1
ATOM 1489 C CA . LYS A 1 194 ? -6.036 -4.950 -18.756 1.00 78.62 194 LYS A CA 1
ATOM 1490 C C . LYS A 1 194 ? -6.319 -6.453 -18.766 1.00 78.62 194 LYS A C 1
ATOM 1492 O O . LYS A 1 194 ? -5.467 -7.219 -19.192 1.00 78.62 194 LYS A O 1
ATOM 1497 N N . THR A 1 195 ? -7.453 -6.866 -18.209 1.00 73.94 195 THR A N 1
ATOM 1498 C CA . THR A 1 195 ? -7.850 -8.277 -18.072 1.00 73.94 195 THR A CA 1
ATOM 1499 C C . THR A 1 195 ? -9.003 -8.656 -19.006 1.00 73.94 195 THR A C 1
ATOM 1501 O O . THR A 1 195 ? -9.405 -9.821 -19.010 1.00 73.94 195 THR A O 1
ATOM 1504 N N . ALA A 1 196 ? -9.512 -7.674 -19.765 1.00 64.69 196 ALA A N 1
ATOM 1505 C CA . ALA A 1 196 ? -10.489 -7.827 -20.843 1.00 64.69 196 ALA A CA 1
ATOM 1506 C C . ALA A 1 196 ? -9.787 -8.395 -22.075 1.00 64.69 196 ALA A C 1
ATOM 1508 O O . ALA A 1 196 ? -10.269 -9.429 -22.589 1.00 64.69 196 ALA A O 1
#

Sequence (196 aa):
MVVDALVFHPTVAHYLRFAATTVGRDKLMRTLQYFARFYVWYRLRTNATAAEIAPWDALKAVLSKARKLLQAGKNIEHFKAAAVAAQDPKLAALASDSGGAVLRYATIGRQLGYAGYLSLELALLPESLGVRKLANRALAVRLRRDASRLQLLCDACDLTNTTSSLGWIAFDDGVVGLAGTVSSLVGVYNQWRKTA

Secondary structure (DSSP, 8-state):
-HHHHHHT-HHHHHHHHHHHSHHHHHHHHHHHHHHHHHHHHHHHHTT--HHHHHHHHHHHHHHHHHHHHHTTTHHHHHHHHHHHHHH-HHHHHGGGSTTHHHHHHHHHHHHHHHHHHHHHHHHHHHHHTTS---S-HHHHHHHHHHHHHHHHHHHHHHHHHHTTT----PPPHHHHHHHHHHHHHHHHHHHHHHH-

pLDDT: mean 79.02, std 11.45, range [39.28, 91.06]

Foldseek 3Di:
DVVVCVCPPVVVVLVCLLVVDLLLLLLVLQLLLLVLQLVLVVCVVVVHDPVVNVVSVVSNLVSVLVSLVSCQPVLVVLVVQLVCLLVDVVLVVLCVDPVSVVVSCLRSLLSNLVSLLNVLSNVCSCVSVVNDDPPDVVVNVVSVVSSVVSVVSNVVSVCVVCVVPDDDDDDDSSVVSVVSNVVSVVSSVVSSVVSD